Protein 3SHP (pdb70)

Foldseek 3Di:
DPDWFDDPWKIKDFDPVLCVVQVVWDDPDDDPFAFDDDPDDDPCLQPDPVPKDKTKIFIATPVPRDRLWIKIWIGGNAEIHIEITHPPDPQSLQSLLVVLLRVLVVDVPVDRHQKYKYKDWPPSVSNVVSCVVSVWAFDDWAQPADDVPGGTMITMTMDGHPVD/DPDWFDDPWKIKDFDDVLVVVCVVLPVDPAFQADDDCPPAPPQSPFKGKIFIATPVPRDRAKMWMWGDDPQEIEIEIDRPVDDPVLVSLLVVVLRVLVCCVVPHHHQKYKYKDWPPSVSNVVSCVVSVWDWDDKAQRTGDVPGGTMITMIMDGD

B-factor: mean 38.27, std 14.9, range [13.59, 106.37]

Secondary structure (DSSP, 8-state):
----EE-SSEEEE--HHHHHHGGGT---S--S-SSS------GGGG--GGG-EEEEEEEEETTT--EEEEEEEEE-SSEEEEEE--TT-S-HHHHHHHHHHHHHHHHHHHS--SEEEEEEETT-HHHHHHHHHTT-EEEE----EEETTEEE-EEEEEEE-TT-/---EEE-SSEEEE--HHHHHHHTTTTSSS--S----------TTSSEEEEEEEETTT--EEEEEEEEE-SSEEEEEE--TT-TTHHHHHHHHHHHHHHHHHHS---SEEEEEEETT-HHHHHHHHHTT-EEEE----EE-SSSEE-EEEEEEE-

Nearest PDB structures (foldseek):
  3shp-assembly1_A  TM=1.006E+00  e=5.080E-33  Sphaerobacter thermophilus DSM 20745
  3shp-assembly1_B  TM=8.585E-01  e=9.089E-25  Sphaerobacter thermophilus DSM 20745
  2zw7-assembly1_B  TM=6.261E-01  e=5.594E-06  Streptomyces verticillus
  3r96-assembly1_A  TM=6.666E-01  e=3.165E-05  Escherichia coli
  2i79-assembly3_D  TM=5.882E-01  e=4.387E-04  Streptococcus pneumoniae TIGR4

Solvent-accessible surface area: 17711 Å² total

Radius of gyration: 22.2 Å; Cα contacts (8 Å, |Δi|>4): 623; chains: 2; bounding box: 43×66×38 Å

InterPro domains:
  IPR016181 Acyl-CoA N-acyltransferase [SSF55729] (3-162)

Organism: Sphaerobacter thermophilus (strain ATCC 49802 / DSM 20745 / KCCM 41009 / NCIMB 13125 / S 6022) (NCBI:txid479434)

CATH classification: 3.40.630.30

Structure (mmCIF, N/CA/C/O backbone):
data_3SHP
#
_entry.id   3SHP
#
_cell.length_a   89.196
_cell.length_b   89.196
_cell.length_c   115.726
_cell.angle_alpha   90.000
_cell.angle_beta   90.000
_cell.angle_gamma   90.000
#
_symmetry.space_group_name_H-M   'P 42 21 2'
#
loop_
_entity.id
_entity.type
_entity.pdbx_description
1 polymer 'Putative acetyltransferase Sthe_0691'
2 non-polymer 'S,R MESO-TARTARIC ACID'
3 water water
#
loop_
_atom_site.group_PDB
_atom_site.id
_atom_site.type_symbol
_atom_site.label_atom_id
_atom_site.label_alt_id
_atom_site.label_comp_id
_atom_site.label_asym_id
_atom_site.label_entity_id
_atom_site.label_seq_id
_atom_site.pdbx_PDB_ins_code
_atom_site.Cartn_x
_atom_site.Cartn_y
_atom_site.Cartn_z
_atom_site.occupancy
_atom_site.B_iso_or_equiv
_atom_site.auth_seq_id
_atom_site.auth_comp_id
_atom_site.auth_asym_id
_atom_site.auth_atom_id
_atom_site.pdbx_PDB_model_num
ATOM 9 N N . GLN A 1 5 ? 20.063 35.672 28.604 1.00 60.38 2 GLN A N 1
ATOM 10 C CA . GLN A 1 5 ? 20.831 35.848 29.845 1.00 59.26 2 GLN A CA 1
ATOM 11 C C . GLN A 1 5 ? 20.708 34.673 30.845 1.00 57.04 2 GLN A C 1
ATOM 12 O O . GLN A 1 5 ? 21.556 34.518 31.726 1.00 57.06 2 GLN A O 1
ATOM 18 N N . ALA A 1 6 ? 19.661 33.851 30.713 1.00 54.00 3 ALA A N 1
ATOM 19 C CA . ALA A 1 6 ? 19.451 32.727 31.646 1.00 50.64 3 ALA A CA 1
ATOM 20 C C . ALA A 1 6 ? 20.113 31.414 31.191 1.00 47.44 3 ALA A C 1
ATOM 21 O O . ALA A 1 6 ? 20.182 30.462 31.962 1.00 47.39 3 ALA A O 1
ATOM 23 N N . VAL A 1 7 ? 20.617 31.382 29.961 1.00 43.15 4 VAL A N 1
ATOM 24 C CA . VAL A 1 7 ? 21.165 30.167 29.391 1.00 39.42 4 VAL A CA 1
ATOM 25 C C . VAL A 1 7 ? 22.361 29.659 30.203 1.00 37.37 4 VAL A C 1
ATOM 26 O O . VAL A 1 7 ? 23.315 30.394 30.445 1.00 36.47 4 VAL A O 1
ATOM 30 N N . TYR A 1 8 ? 22.280 28.408 30.641 1.00 35.05 5 TYR A N 1
ATOM 31 C CA . TYR A 1 8 ? 23.403 27.747 31.294 1.00 33.56 5 TYR A CA 1
ATOM 32 C C . TYR A 1 8 ? 23.361 26.268 30.931 1.00 31.67 5 TYR A C 1
ATOM 33 O O . TYR A 1 8 ? 22.520 25.523 31.438 1.00 31.14 5 TYR A O 1
ATOM 42 N N . LEU A 1 9 ? 24.270 25.862 30.053 1.00 29.21 6 LEU A N 1
ATOM 43 C CA . LEU A 1 9 ? 24.255 24.545 29.458 1.00 27.89 6 LEU A CA 1
ATOM 44 C C . LEU A 1 9 ? 25.637 23.996 29.712 1.00 28.73 6 LEU A C 1
ATOM 45 O O . LEU A 1 9 ? 26.623 24.444 29.096 1.00 28.60 6 LEU A O 1
ATOM 50 N N . THR A 1 10 ? 25.730 23.036 30.623 1.00 28.72 7 TH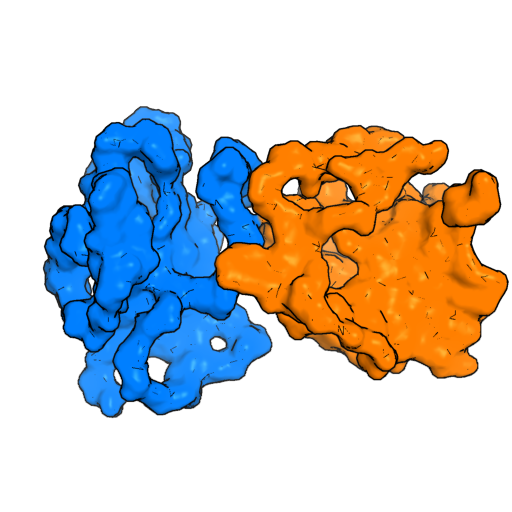R A N 1
ATOM 51 C CA . THR A 1 10 ? 27.049 22.543 30.999 1.00 29.74 7 THR A CA 1
ATOM 52 C C . THR A 1 10 ? 27.217 21.051 30.772 1.00 29.44 7 THR A C 1
ATOM 53 O O . THR A 1 10 ? 26.281 20.266 30.960 1.00 29.58 7 THR A O 1
ATOM 57 N N . GLY A 1 11 ? 28.414 20.685 30.330 1.00 29.39 8 GLY A N 1
ATOM 58 C CA . GLY A 1 11 ? 28.784 19.283 30.194 1.00 29.36 8 GLY A CA 1
ATOM 59 C C . GLY A 1 11 ? 29.982 19.018 31.075 1.00 29.47 8 GLY A C 1
ATOM 60 O O . GLY A 1 11 ? 30.329 19.859 31.898 1.00 28.16 8 GLY A O 1
ATOM 61 N N . PRO A 1 12 ? 30.650 17.866 30.874 1.00 30.28 9 PRO A N 1
ATOM 62 C CA . PRO A 1 12 ? 31.825 17.456 31.673 1.00 31.55 9 PRO A CA 1
ATOM 63 C C . PRO A 1 12 ? 33.041 18.385 31.512 1.00 31.97 9 PRO A C 1
ATOM 64 O O . PRO A 1 12 ? 33.854 18.505 32.442 1.00 32.95 9 PRO A O 1
ATOM 68 N N . THR A 1 13 ? 33.143 19.062 30.368 1.00 31.37 10 THR A N 1
ATOM 69 C CA . THR A 1 13 ? 34.341 19.832 30.044 1.00 31.85 10 THR A CA 1
ATOM 70 C C . THR A 1 13 ? 34.077 21.309 29.831 1.00 30.57 10 THR A C 1
ATOM 71 O O . THR A 1 13 ? 34.875 22.142 30.271 1.00 31.52 10 THR A O 1
ATOM 75 N N . VAL A 1 14 ? 32.994 21.631 29.120 1.00 28.57 11 VAL A N 1
ATOM 76 C CA . VAL A 1 14 ? 32.672 23.011 28.806 1.00 27.49 11 VAL A CA 1
ATOM 77 C C . VAL A 1 14 ? 31.256 23.402 29.233 1.00 26.98 11 VAL A C 1
ATOM 78 O O . VAL A 1 14 ? 30.404 22.547 29.436 1.00 26.62 11 VAL A O 1
ATOM 82 N N . TYR A 1 15 ? 31.017 24.701 29.341 1.00 26.67 12 TYR A N 1
ATOM 83 C CA . TYR A 1 15 ? 29.662 25.177 29.457 1.00 27.07 12 TYR A CA 1
ATOM 84 C C . TYR A 1 15 ? 29.439 26.330 28.526 1.00 26.85 12 TYR A C 1
ATOM 85 O O . TYR A 1 15 ? 30.397 26.969 28.088 1.00 27.12 12 TYR A O 1
ATOM 94 N N . LEU A 1 16 ? 28.169 26.542 28.197 1.00 26.24 13 LEU A N 1
ATOM 95 C CA . LEU A 1 16 ? 27.736 27.591 27.305 1.00 25.88 13 LEU A CA 1
ATOM 96 C C . LEU A 1 16 ? 26.943 28.597 28.098 1.00 25.69 13 LEU A C 1
ATOM 97 O O . LEU A 1 16 ? 26.117 28.237 28.952 1.00 25.40 13 LEU A O 1
ATOM 102 N N . ARG A 1 17 ? 27.202 29.865 27.806 1.00 25.45 14 ARG A N 1
ATOM 103 C CA . ARG A 1 17 ? 26.486 30.969 28.426 1.00 25.40 14 ARG A CA 1
ATOM 104 C C . ARG A 1 17 ? 26.529 32.106 27.408 1.00 24.68 14 ARG A C 1
ATOM 105 O O . ARG A 1 17 ? 27.307 32.061 26.487 1.00 24.14 14 ARG A O 1
ATOM 113 N N . ALA A 1 18 ? 25.696 33.117 27.593 1.00 24.76 15 ALA A N 1
ATOM 114 C CA . ALA A 1 18 ? 25.685 34.280 26.715 1.00 25.04 15 ALA A CA 1
ATOM 115 C C . ALA A 1 18 ? 27.084 34.880 26.622 1.00 25.34 15 ALA A C 1
ATOM 116 O O . ALA A 1 18 ? 27.746 35.097 27.639 1.00 25.65 15 ALA A O 1
ATOM 126 N N . VAL A 1 20 ? 29.546 37.830 26.264 1.00 28.10 17 VAL A N 1
ATOM 127 C CA . VAL A 1 20 ? 29.480 39.222 26.680 1.00 28.41 17 VAL A CA 1
ATOM 128 C C . VAL A 1 20 ? 30.648 40.005 26.063 1.00 28.26 17 VAL A C 1
ATOM 129 O O . VAL A 1 20 ? 31.589 39.412 25.541 1.00 27.51 17 VAL A O 1
ATOM 133 N N . GLU A 1 21 ? 30.554 41.331 26.090 1.00 28.76 18 GLU A N 1
ATOM 134 C CA . GLU A 1 21 ? 31.538 42.237 25.455 1.00 29.47 18 GLU A CA 1
ATOM 135 C C . GLU A 1 21 ? 33.003 41.935 25.837 1.00 30.47 18 GLU A C 1
ATOM 136 O O . GLU A 1 21 ? 33.905 42.004 24.991 1.00 30.11 18 GLU A O 1
ATOM 142 N N . ASP A 1 22 ? 33.202 41.608 27.107 1.00 31.38 19 ASP A N 1
ATOM 143 C CA . ASP A 1 22 ? 34.469 41.155 27.653 1.00 33.86 19 ASP A CA 1
ATOM 144 C C . ASP A 1 22 ? 35.062 39.963 26.866 1.00 33.19 19 ASP A C 1
ATOM 145 O O . ASP A 1 22 ? 36.234 39.984 26.472 1.00 33.48 19 ASP A O 1
ATOM 150 N N . ASP A 1 23 ? 34.250 38.939 26.628 1.00 31.63 20 ASP A N 1
ATOM 151 C CA . ASP A 1 23 ? 34.682 37.823 25.789 1.00 31.11 20 ASP A CA 1
ATOM 152 C C . ASP A 1 23 ? 35.176 38.262 24.405 1.00 31.41 20 ASP A C 1
ATOM 153 O O . ASP A 1 23 ? 36.255 37.848 23.952 1.00 30.55 20 ASP A O 1
ATOM 158 N N . LYS A 1 24 ? 34.358 39.083 23.740 1.00 32.10 21 LYS A N 1
ATOM 159 C CA . LYS A 1 24 ? 34.626 39.524 22.384 1.00 33.29 21 LYS A CA 1
ATOM 160 C C . LYS A 1 24 ? 35.935 40.285 22.316 1.00 34.98 21 LYS A C 1
ATOM 161 O O . LYS A 1 24 ? 36.736 40.079 21.393 1.00 34.67 21 LYS A O 1
ATOM 167 N N . HIS A 1 25 ? 36.162 41.132 23.316 1.00 37.07 22 HIS A N 1
ATOM 168 C CA . HIS A 1 25 ? 37.361 41.928 23.356 1.00 40.03 22 HIS A CA 1
ATOM 169 C C . HIS A 1 25 ? 38.597 41.022 23.500 1.00 40.58 22 HIS A C 1
ATOM 170 O O . HIS A 1 25 ? 39.521 41.095 22.673 1.00 40.02 22 HIS A O 1
ATOM 177 N N A HIS A 1 26 ? 38.617 40.177 24.537 0.50 40.57 23 HIS A N 1
ATOM 178 N N B HIS A 1 26 ? 38.582 40.153 24.507 0.50 40.93 23 HIS A N 1
ATOM 179 C CA A HIS A 1 26 ? 39.756 39.262 24.750 0.50 40.71 23 HIS A CA 1
ATOM 180 C CA B HIS A 1 26 ? 39.728 39.281 24.776 0.50 41.38 23 HIS A CA 1
ATOM 181 C C A HIS A 1 26 ? 40.060 38.403 23.521 0.50 40.54 23 HIS A C 1
ATOM 182 C C B HIS A 1 26 ? 40.003 38.202 23.709 0.50 40.90 23 HIS A C 1
ATOM 183 O O A HIS A 1 26 ? 41.233 38.210 23.160 0.50 40.39 23 HIS A O 1
ATOM 184 O O B HIS A 1 26 ? 41.127 37.697 23.611 0.50 40.93 23 HIS A O 1
ATOM 197 N N . ALA A 1 27 ? 39.001 37.913 22.876 1.00 40.07 24 ALA A N 1
ATOM 198 C CA . ALA A 1 27 ? 39.152 36.991 21.753 1.00 39.71 24 ALA A CA 1
ATOM 199 C C . ALA A 1 27 ? 39.339 37.699 20.397 1.00 39.95 24 ALA A C 1
ATOM 200 O O . ALA A 1 27 ? 39.346 37.040 19.332 1.00 39.67 24 ALA A O 1
ATOM 202 N N . ALA A 1 28 ? 39.516 39.027 20.431 1.00 40.26 25 ALA A N 1
ATOM 203 C CA . ALA A 1 28 ? 39.533 39.845 19.201 1.00 40.69 25 ALA A CA 1
ATOM 204 C C . ALA A 1 28 ? 40.529 39.389 18.135 1.00 41.38 25 ALA A C 1
ATOM 205 O O . ALA A 1 28 ? 40.293 39.582 16.927 1.00 41.04 25 ALA A O 1
ATOM 207 N N . ALA A 1 29 ? 41.647 38.806 18.576 1.00 42.14 26 ALA A N 1
ATOM 208 C CA . ALA A 1 29 ? 42.669 38.302 17.644 1.00 42.20 26 ALA A CA 1
ATOM 209 C C . ALA A 1 29 ? 42.077 37.235 16.714 1.00 41.79 26 ALA A C 1
ATOM 210 O O . ALA A 1 29 ? 42.377 37.208 15.522 1.00 42.77 26 ALA A O 1
ATOM 212 N N . TRP A 1 30 ? 41.196 36.386 17.239 1.00 40.37 27 TRP A N 1
ATOM 213 C CA . TRP A 1 30 ? 40.624 35.342 16.396 1.00 38.78 27 TRP A CA 1
ATOM 214 C C . TRP A 1 30 ? 39.115 35.427 16.199 1.00 37.26 27 TRP A C 1
ATOM 215 O O . TRP A 1 30 ? 38.578 34.803 15.283 1.00 37.03 27 TRP A O 1
ATOM 226 N N . PHE A 1 31 ? 38.420 36.150 17.062 1.00 35.40 28 PHE A N 1
ATOM 227 C CA . PHE A 1 31 ? 36.975 36.167 16.929 1.00 33.27 28 PHE A CA 1
ATOM 228 C C . PHE A 1 31 ? 36.514 37.418 16.217 1.00 32.09 28 PHE A C 1
ATOM 229 O O . PHE A 1 31 ? 36.767 38.519 16.679 1.00 31.77 28 PHE A O 1
ATOM 237 N N . ASP A 1 32 ? 35.827 37.237 15.096 1.00 31.14 29 ASP A N 1
ATOM 238 C CA . ASP A 1 32 ? 35.385 38.361 14.298 1.00 31.11 29 ASP A CA 1
ATOM 239 C C . ASP A 1 32 ? 33.996 38.702 14.799 1.00 30.88 29 ASP A C 1
ATOM 240 O O . ASP A 1 32 ? 33.086 37.909 14.680 1.00 30.90 29 ASP A O 1
ATOM 245 N N . SER A 1 33 ? 33.862 39.879 15.387 1.00 30.97 30 SER A N 1
ATOM 246 C CA . SER A 1 33 ? 32.591 40.360 15.886 1.00 31.21 30 SER A CA 1
ATOM 247 C C . SER A 1 33 ? 31.642 40.827 14.799 1.00 30.46 30 SER A C 1
ATOM 248 O O . SER A 1 33 ? 30.446 40.999 15.067 1.00 30.66 30 SER A O 1
ATOM 251 N N . ARG A 1 34 ? 32.157 41.053 13.594 1.00 28.49 31 ARG A N 1
ATOM 252 C CA . ARG A 1 34 ? 31.313 41.589 12.545 1.00 27.71 31 ARG A CA 1
ATOM 253 C C . ARG A 1 34 ? 30.327 40.517 12.099 1.00 27.56 31 ARG A C 1
ATOM 254 O O . ARG A 1 34 ? 30.594 39.315 12.234 1.00 25.73 31 ARG A O 1
ATOM 262 N N . PHE A 1 35 ? 29.161 40.959 11.636 1.00 27.62 32 PHE A N 1
ATOM 263 C CA . PHE A 1 35 ? 28.121 40.010 11.268 1.00 27.78 32 PHE A CA 1
ATOM 264 C C . PHE A 1 35 ? 28.381 39.370 9.921 1.00 27.27 32 PHE A C 1
ATOM 265 O O . PHE A 1 35 ? 28.764 40.050 8.970 1.00 26.88 32 PHE A O 1
ATOM 273 N N . PRO A 1 36 ? 28.190 38.049 9.847 1.00 26.62 33 PRO A N 1
ATOM 274 C CA . PRO A 1 36 ? 28.170 37.381 8.543 1.00 26.50 33 PRO A CA 1
ATOM 275 C C . PRO A 1 36 ? 26.759 37.526 7.949 1.00 26.86 33 PRO A C 1
ATOM 276 O O . PRO A 1 36 ? 25.869 38.088 8.617 1.00 26.52 33 PRO A O 1
ATOM 280 N N . VAL A 1 37 ? 26.534 37.038 6.728 1.00 27.22 34 VAL A N 1
ATOM 281 C CA . VAL A 1 37 ? 25.167 37.140 6.156 1.00 28.29 34 VAL A CA 1
ATOM 282 C C . VAL A 1 37 ? 24.157 36.241 6.873 1.00 27.51 34 VAL A C 1
ATOM 283 O O . VAL A 1 37 ? 22.986 36.594 6.995 1.00 27.81 34 VAL A O 1
ATOM 287 N N . ASN A 1 38 ? 24.622 35.100 7.367 1.00 25.90 35 ASN A N 1
ATOM 288 C CA . ASN A 1 38 ? 23.760 34.190 8.109 1.00 25.02 35 ASN A CA 1
ATOM 289 C C . ASN A 1 38 ? 24.661 33.336 8.997 1.00 23.73 35 ASN A C 1
ATOM 290 O O . ASN A 1 38 ? 25.893 33.484 8.938 1.00 23.43 35 ASN A O 1
ATOM 295 N N . ALA A 1 39 ? 24.069 32.478 9.827 1.00 22.22 36 ALA A N 1
ATOM 296 C CA . ALA A 1 39 ? 24.841 31.562 10.675 1.00 21.73 36 ALA A CA 1
ATOM 297 C C . ALA A 1 39 ? 24.961 30.158 10.075 1.00 21.92 36 ALA A C 1
ATOM 298 O O . ALA A 1 39 ? 25.670 29.319 10.604 1.00 22.71 36 ALA A O 1
ATOM 300 N N . ALA A 1 40 ? 24.248 29.879 8.993 1.00 22.13 37 ALA A N 1
ATOM 301 C CA . ALA A 1 40 ? 24.504 28.662 8.207 1.00 22.38 37 ALA A CA 1
ATOM 302 C C . ALA A 1 40 ? 24.290 28.968 6.732 1.00 22.98 37 ALA A C 1
ATOM 303 O O . ALA A 1 40 ? 23.155 29.219 6.290 1.00 23.57 37 ALA A O 1
ATOM 305 N N . ARG A 1 41 ? 25.417 28.941 6.015 1.00 22.54 38 ARG A N 1
ATOM 306 C CA . ARG A 1 41 ? 25.610 29.235 4.604 1.00 22.97 38 ARG A CA 1
ATOM 307 C C . ARG A 1 41 ? 24.680 28.626 3.540 1.00 22.34 38 ARG A C 1
ATOM 308 O O . ARG A 1 41 ? 24.449 29.234 2.489 1.00 21.17 38 ARG A O 1
ATOM 316 N N . ALA A 1 42 ? 24.289 27.373 3.762 1.00 21.98 39 ALA A N 1
ATOM 317 C CA . ALA A 1 42 ? 23.436 26.650 2.839 1.00 21.87 39 ALA A CA 1
ATOM 318 C C . ALA A 1 42 ? 22.473 25.827 3.650 1.00 22.45 39 ALA A C 1
ATOM 319 O O . ALA A 1 42 ? 22.709 25.577 4.835 1.00 22.01 39 ALA A O 1
ATOM 321 N N . GLU A 1 43 ? 21.400 25.370 3.005 1.00 22.81 40 GLU A N 1
ATOM 322 C CA . GLU A 1 43 ? 20.362 24.615 3.696 1.00 22.73 40 GLU A CA 1
ATOM 323 C C . GLU A 1 43 ? 19.516 23.944 2.614 1.00 22.90 40 GLU A C 1
ATOM 324 O O . GLU A 1 43 ? 19.469 24.432 1.481 1.00 22.27 40 GLU A O 1
ATOM 330 N N . ALA A 1 44 ? 18.863 22.834 2.937 1.00 23.84 41 ALA A N 1
ATOM 331 C CA . ALA A 1 44 ? 17.886 22.269 1.994 1.00 25.73 41 ALA A CA 1
ATOM 332 C C . ALA A 1 44 ? 16.905 23.355 1.571 1.00 26.45 41 ALA A C 1
ATOM 333 O O . ALA A 1 44 ? 16.523 24.203 2.388 1.00 26.68 41 ALA A O 1
ATOM 335 N N . PHE A 1 45 ? 16.516 23.346 0.307 1.00 27.62 42 PHE A N 1
ATOM 336 C CA . PHE A 1 45 ? 15.548 24.308 -0.177 1.00 30.15 42 PHE A CA 1
ATOM 337 C C . PHE A 1 45 ? 14.178 23.988 0.401 1.00 31.57 42 PHE A C 1
ATOM 338 O O . PHE A 1 45 ? 13.605 22.951 0.093 1.00 31.16 42 PHE A O 1
ATOM 346 N N . LEU A 1 46 ? 13.669 24.883 1.241 1.00 33.79 43 LEU A N 1
ATOM 347 C CA . LEU A 1 46 ? 12.332 24.724 1.825 1.00 36.50 43 LEU A CA 1
ATOM 348 C C . LEU A 1 46 ? 11.607 26.073 1.730 1.00 38.56 43 LEU A C 1
ATOM 349 O O . LEU A 1 46 ? 12.188 27.068 1.257 1.00 38.18 43 LEU A O 1
ATOM 354 N N . LYS A 1 47 ? 10.351 26.120 2.179 1.00 41.41 44 LYS A N 1
ATOM 355 C CA . LYS A 1 47 ? 9.491 27.320 1.980 1.00 44.19 44 LYS A CA 1
ATOM 356 C C . LYS A 1 47 ? 10.121 28.532 2.641 1.00 44.72 44 LYS A C 1
ATOM 357 O O . LYS A 1 47 ? 10.540 28.459 3.802 1.00 43.95 44 LYS A O 1
ATOM 363 N N . GLU A 1 48 ? 10.188 29.638 1.903 1.00 46.18 45 GLU A N 1
ATOM 364 C CA . GLU A 1 48 ? 10.771 30.885 2.420 1.00 47.62 45 GLU A CA 1
ATOM 365 C C . GLU A 1 48 ? 10.169 31.344 3.739 1.00 47.69 45 GLU A C 1
ATOM 366 O O . GLU A 1 48 ? 10.885 31.824 4.621 1.00 47.35 45 GLU A O 1
ATOM 372 N N . LYS A 1 49 ? 8.851 31.184 3.863 1.00 48.34 46 LYS A N 1
ATOM 373 C CA . LYS A 1 49 ? 8.101 31.664 5.029 1.00 48.58 46 LYS A CA 1
ATOM 374 C C . LYS A 1 49 ? 8.695 31.178 6.367 1.00 47.48 46 LYS A C 1
ATOM 375 O O . LYS A 1 49 ? 8.627 31.889 7.374 1.00 47.44 46 LYS A O 1
ATOM 381 N N . LEU A 1 50 ? 9.304 29.989 6.363 1.00 45.70 47 LEU A N 1
ATOM 382 C CA . LEU A 1 50 ? 9.934 29.448 7.566 1.00 44.04 47 LEU A CA 1
ATOM 383 C C . LEU A 1 50 ? 10.971 30.384 8.190 1.00 42.81 47 LEU A C 1
ATOM 384 O O . LEU A 1 50 ? 11.156 30.372 9.400 1.00 42.25 47 LEU A O 1
ATOM 389 N N . GLN A 1 51 ? 11.626 31.196 7.361 1.00 41.66 48 GLN A N 1
ATOM 390 C CA . GLN A 1 51 ? 12.643 32.129 7.836 1.00 40.81 48 GLN A CA 1
ATOM 391 C C . GLN A 1 51 ? 12.018 33.414 8.405 1.00 41.70 48 GLN A C 1
ATOM 392 O O . GLN A 1 51 ? 12.603 34.059 9.280 1.00 41.28 48 GLN A O 1
ATOM 398 N N . GLY A 1 52 ? 10.836 33.776 7.906 1.00 42.54 49 GLY A N 1
ATOM 399 C CA . GLY A 1 52 ? 10.178 35.017 8.294 1.00 44.60 49 GLY A CA 1
ATOM 400 C C . GLY A 1 52 ? 10.867 36.270 7.771 1.00 46.01 49 GLY A C 1
ATOM 401 O O . GLY A 1 52 ? 11.765 36.193 6.929 1.00 46.59 49 GLY A O 1
ATOM 402 N N . ASP A 1 53 ? 10.458 37.424 8.297 1.00 47.50 50 ASP A N 1
ATOM 403 C CA . ASP A 1 53 ? 11.007 38.733 7.906 1.00 48.96 50 ASP A CA 1
ATOM 404 C C . ASP A 1 53 ? 12.373 39.054 8.558 1.00 48.74 50 ASP A C 1
ATOM 405 O O . ASP A 1 53 ? 12.620 38.683 9.714 1.00 48.57 50 ASP A O 1
ATOM 410 N N . PRO A 1 54 ? 13.270 39.726 7.807 1.00 48.87 51 PRO A N 1
ATOM 411 C CA . PRO A 1 54 ? 14.590 40.112 8.344 1.00 48.77 51 PRO A CA 1
ATOM 412 C C . PRO A 1 54 ? 14.541 41.038 9.582 1.00 49.01 51 PRO A C 1
ATOM 413 O O . PRO A 1 54 ? 15.390 40.928 10.464 1.00 48.43 51 PRO A O 1
ATOM 417 N N . TRP A 1 55 ? 13.551 41.927 9.646 1.00 49.74 52 TRP A N 1
ATOM 418 C CA . TRP A 1 55 ? 13.338 42.761 10.831 1.00 50.62 52 TRP A CA 1
ATOM 419 C C . TRP A 1 55 ? 13.131 41.899 12.071 1.00 49.30 52 TRP A C 1
ATOM 420 O O . TRP A 1 55 ? 13.522 42.296 13.174 1.00 49.44 52 TRP A O 1
ATOM 431 N N . ASP A 1 56 ? 12.546 40.713 11.884 1.00 47.60 53 ASP A N 1
ATOM 432 C CA . ASP A 1 56 ? 12.224 39.812 12.999 1.00 46.00 53 ASP A CA 1
ATOM 433 C C . ASP A 1 56 ? 13.296 38.766 13.326 1.00 43.99 53 ASP A C 1
ATOM 434 O O . ASP A 1 56 ? 13.151 38.000 14.285 1.00 43.64 53 ASP A O 1
ATOM 439 N N . ALA A 1 57 ? 14.358 38.725 12.532 1.00 41.64 54 ALA A N 1
ATOM 440 C CA . ALA A 1 57 ? 15.463 37.811 12.786 1.00 39.61 54 ALA A CA 1
ATOM 441 C C . ALA A 1 57 ? 16.137 38.149 14.128 1.00 38.83 54 ALA A C 1
ATOM 442 O O . ALA A 1 57 ? 16.231 39.329 14.514 1.00 39.05 54 ALA A O 1
ATOM 444 N N . ARG A 1 58 ? 16.576 37.121 14.850 1.00 37.34 55 ARG A N 1
ATOM 445 C CA . ARG A 1 58 ? 17.243 37.333 16.132 1.00 36.86 55 ARG A CA 1
ATOM 446 C C . ARG A 1 58 ? 18.568 36.567 16.150 1.00 35.49 55 ARG A C 1
ATOM 447 O O . ARG A 1 58 ? 18.586 35.360 15.954 1.00 35.32 55 ARG A O 1
ATOM 455 N N . TRP A 1 59 ? 19.661 37.291 16.366 1.00 33.95 56 TRP A N 1
ATOM 456 C CA . TRP A 1 59 ? 20.989 36.705 16.419 1.00 33.10 56 TRP A CA 1
ATOM 457 C C . TRP A 1 59 ? 21.475 36.622 17.847 1.00 32.99 56 TRP A C 1
ATOM 458 O O . TRP A 1 59 ? 21.232 37.522 18.670 1.00 33.34 56 TRP A O 1
ATOM 469 N N . HIS A 1 60 ? 22.180 35.545 18.144 1.00 32.11 57 HIS A N 1
ATOM 470 C CA . HIS A 1 60 ? 22.706 35.356 19.486 1.00 31.48 57 HIS A CA 1
ATOM 471 C C . HIS A 1 60 ? 24.092 34.789 19.430 1.00 29.73 57 HIS A C 1
ATOM 472 O O . HIS A 1 60 ? 24.492 34.172 18.427 1.00 29.20 57 HIS A O 1
ATOM 479 N N . LEU A 1 61 ? 24.825 35.025 20.503 1.00 28.31 58 LEU A N 1
ATOM 480 C CA . LEU A 1 61 ? 26.154 34.485 20.650 1.00 27.07 58 LEU A CA 1
ATOM 481 C C . LEU A 1 61 ? 26.303 33.810 21.997 1.00 25.99 58 LEU A C 1
ATOM 482 O O . LEU A 1 61 ? 26.044 34.437 23.023 1.00 26.16 58 LEU A O 1
ATOM 487 N N . LEU A 1 62 ? 26.732 32.549 21.982 1.00 24.20 59 LEU A N 1
ATOM 488 C CA . LEU A 1 62 ? 27.038 31.827 23.184 1.00 23.45 59 LEU A CA 1
ATOM 489 C C . LEU A 1 62 ? 28.549 31.632 23.259 1.00 23.64 59 LEU A C 1
ATOM 490 O O . LEU A 1 62 ? 29.176 31.243 22.263 1.00 24.56 59 LEU A O 1
ATOM 495 N N . ALA A 1 63 ? 29.135 31.922 24.415 1.00 22.36 60 ALA A N 1
ATOM 496 C CA . ALA A 1 63 ? 30.521 31.586 24.658 1.00 22.19 60 ALA A CA 1
ATOM 497 C C . ALA A 1 63 ? 30.629 30.126 25.024 1.00 22.12 60 ALA A C 1
ATOM 498 O O . ALA A 1 63 ? 29.780 29.589 25.759 1.00 21.56 60 ALA A O 1
ATOM 500 N N . ILE A 1 64 ? 31.674 29.472 24.543 1.00 22.24 61 ILE A N 1
ATOM 501 C CA . ILE A 1 64 ? 31.948 28.115 25.003 1.00 22.56 61 ILE A CA 1
ATOM 502 C C . ILE A 1 64 ? 33.096 28.251 26.004 1.00 23.40 61 ILE A C 1
ATOM 503 O O . ILE A 1 64 ? 34.167 28.778 25.665 1.00 23.22 61 ILE A O 1
ATOM 508 N N . VAL A 1 65 ? 32.868 27.815 27.239 1.00 23.34 62 VAL A N 1
ATOM 509 C CA . VAL A 1 65 ? 33.795 28.120 28.325 1.00 24.39 62 VAL A CA 1
ATOM 510 C C . VAL A 1 65 ? 34.337 26.827 28.900 1.00 25.84 62 VAL A C 1
ATOM 511 O O . VAL A 1 65 ? 33.575 25.949 29.291 1.00 25.79 62 VAL A O 1
ATOM 515 N N . ARG A 1 66 ? 35.664 26.701 28.940 1.00 27.54 63 ARG A N 1
ATOM 516 C CA . ARG A 1 66 ? 36.268 25.522 29.533 1.00 28.93 63 ARG A CA 1
ATOM 517 C C . ARG A 1 66 ? 36.174 25.616 31.034 1.00 30.23 63 ARG A C 1
ATOM 518 O O . ARG A 1 66 ? 36.660 26.569 31.635 1.00 30.02 63 ARG A O 1
ATOM 526 N N . ARG A 1 67 ? 35.532 24.609 31.624 1.00 32.03 64 ARG A N 1
ATOM 527 C CA . ARG A 1 67 ? 35.314 24.521 33.058 1.00 34.00 64 ARG A CA 1
ATOM 528 C C . ARG A 1 67 ? 36.610 24.540 33.903 1.00 34.67 64 ARG A C 1
ATOM 529 O O . ARG A 1 67 ? 36.699 25.304 34.866 1.00 33.97 64 ARG A O 1
ATOM 537 N N . SER A 1 68 ? 37.609 23.733 33.542 1.00 35.56 65 SER A N 1
ATOM 538 C CA . SER A 1 68 ? 38.840 23.647 34.373 1.00 36.88 65 SER A CA 1
ATOM 539 C C . SER A 1 68 ? 39.486 25.009 34.631 1.00 37.24 65 SER A C 1
ATOM 540 O O . SER A 1 68 ? 39.900 25.283 35.748 1.00 38.11 65 SER A O 1
ATOM 543 N N . ASP A 1 69 ? 39.527 25.888 33.633 1.00 36.89 66 ASP A N 1
ATOM 544 C CA . ASP A 1 69 ? 40.213 27.188 33.817 1.00 37.02 66 ASP A CA 1
ATOM 545 C C . ASP A 1 69 ? 39.383 28.427 33.494 1.00 36.87 66 ASP A C 1
ATOM 546 O O . ASP A 1 69 ? 39.898 29.544 33.569 1.00 36.83 66 ASP A O 1
ATOM 551 N N . GLU A 1 70 ? 38.117 28.232 33.118 1.00 36.35 67 GLU A N 1
ATOM 552 C CA . GLU A 1 70 ? 37.214 29.343 32.784 1.00 35.92 67 GLU A CA 1
ATOM 553 C C . GLU A 1 70 ? 37.592 30.093 31.516 1.00 34.58 67 GLU A C 1
ATOM 554 O O . GLU A 1 70 ? 37.117 31.212 31.289 1.00 35.04 67 GLU A O 1
ATOM 560 N N . ALA A 1 71 ? 38.430 29.482 30.683 1.00 32.28 68 ALA A N 1
ATOM 561 C CA . ALA A 1 71 ? 38.851 30.104 29.439 1.00 30.19 68 ALA A CA 1
ATOM 562 C C . ALA A 1 71 ? 37.734 30.021 28.410 1.00 28.76 68 ALA A C 1
ATOM 563 O O . ALA A 1 71 ? 37.072 28.984 28.265 1.00 27.97 68 ALA A O 1
ATOM 565 N N . VAL A 1 72 ? 37.525 31.117 27.690 1.00 27.45 69 VAL A N 1
ATOM 566 C CA . VAL A 1 72 ? 36.591 31.099 26.569 1.00 25.80 69 VAL A CA 1
ATOM 567 C C . VAL A 1 72 ? 37.350 30.425 25.426 1.00 25.56 69 VAL A C 1
ATOM 568 O O . VAL A 1 72 ? 38.350 30.979 24.944 1.00 26.35 69 VAL A O 1
ATOM 572 N N . VAL A 1 73 ? 36.904 29.229 25.029 1.00 23.78 70 VAL A N 1
ATOM 573 C CA . VAL A 1 73 ? 37.594 28.435 24.029 1.00 23.36 70 VAL A CA 1
ATOM 574 C C . VAL A 1 73 ? 36.895 28.465 22.659 1.00 23.75 70 VAL A C 1
ATOM 575 O O . VAL A 1 73 ? 37.425 27.953 21.651 1.00 23.70 70 VAL A O 1
ATOM 579 N N . GLY A 1 74 ? 35.714 29.074 22.605 1.00 23.06 71 GLY A N 1
ATOM 580 C CA . GLY A 1 74 ? 35.056 29.240 21.343 1.00 22.88 71 GLY A CA 1
ATOM 581 C C . GLY A 1 74 ? 33.747 29.951 21.504 1.00 23.66 71 GLY A C 1
ATOM 582 O O . GLY A 1 74 ? 33.423 30.434 22.597 1.00 24.21 71 GLY A O 1
ATOM 583 N N A SER A 1 75 ? 32.987 30.009 20.417 0.50 23.12 72 SER A N 1
ATOM 584 N N B SER A 1 75 ? 32.992 30.030 20.411 0.50 23.44 72 SER A N 1
ATOM 585 C CA A SER A 1 75 ? 31.698 30.661 20.420 0.50 23.06 72 SER A CA 1
ATOM 586 C CA B SER A 1 75 ? 31.705 30.703 20.409 0.50 23.74 72 SER A CA 1
ATOM 587 C C A SER A 1 75 ? 30.759 29.875 19.530 0.50 23.03 72 SER A C 1
ATOM 588 C C B SER A 1 75 ? 30.754 29.987 19.464 0.50 23.43 72 SER A C 1
ATOM 589 O O A SER A 1 75 ? 31.184 29.142 18.634 0.50 22.72 72 SER A O 1
ATOM 590 O O B SER A 1 75 ? 31.169 29.407 18.463 0.50 23.28 72 SER A O 1
ATOM 595 N N . CYS A 1 76 ? 29.475 30.007 19.797 1.00 23.30 73 CYS A N 1
ATOM 596 C CA . CYS A 1 76 ? 28.486 29.398 18.946 1.00 24.09 73 CYS A CA 1
ATOM 597 C C . CYS A 1 76 ? 27.606 30.532 18.463 1.00 24.42 73 CYS A C 1
ATOM 598 O O . CYS A 1 76 ? 26.921 31.190 19.272 1.00 25.17 73 CYS A O 1
ATOM 601 N N . ARG A 1 77 ? 27.618 30.777 17.158 1.00 24.41 74 ARG A N 1
ATOM 602 C CA . ARG A 1 77 ? 26.767 31.827 16.613 1.00 25.05 74 ARG A CA 1
ATOM 603 C C . ARG A 1 77 ? 25.430 31.275 16.137 1.00 24.84 74 ARG A C 1
ATOM 604 O O . ARG A 1 77 ? 25.376 30.358 15.326 1.00 24.44 74 ARG A O 1
ATOM 612 N N . ILE A 1 78 ? 24.346 31.828 16.658 1.00 25.16 75 ILE A N 1
ATOM 613 C CA . ILE A 1 78 ? 23.046 31.329 16.318 1.00 25.45 75 ILE A CA 1
ATOM 614 C C . ILE A 1 78 ? 22.206 32.421 15.655 1.00 26.30 75 ILE A C 1
ATOM 615 O O . ILE A 1 78 ? 22.190 33.569 16.122 1.00 26.67 75 ILE A O 1
ATOM 620 N N . GLU A 1 79 ? 21.480 32.050 14.597 1.00 26.12 76 GLU A N 1
ATOM 621 C CA . GLU A 1 79 ? 20.560 32.980 13.934 1.00 26.84 76 GLU A CA 1
ATOM 622 C C . GLU A 1 79 ? 19.156 32.367 13.890 1.00 27.37 76 GLU A C 1
ATOM 623 O O . GLU A 1 79 ? 18.958 31.307 13.292 1.00 27.11 76 GLU A O 1
ATOM 629 N N . PHE A 1 80 ? 18.200 32.997 14.560 1.00 28.18 77 PHE A N 1
ATOM 630 C CA . PHE A 1 80 ? 16.819 32.524 14.502 1.00 30.01 77 PHE A CA 1
ATOM 631 C C . PHE A 1 80 ? 16.076 33.233 13.390 1.00 30.56 77 PHE A C 1
ATOM 632 O O . PHE A 1 80 ? 16.255 34.444 13.178 1.00 30.56 77 PHE A O 1
ATOM 640 N N . GLY A 1 81 ? 15.254 32.478 12.677 1.00 30.69 78 GLY A N 1
ATOM 641 C CA . GLY A 1 81 ? 14.204 33.066 11.865 1.00 32.63 78 GLY A CA 1
ATOM 642 C C . GLY A 1 81 ? 12.875 32.820 12.578 1.00 34.46 78 GLY A C 1
ATOM 643 O O . GLY A 1 81 ? 12.834 32.621 13.789 1.00 34.73 78 GLY A O 1
ATOM 644 N N . LYS A 1 82 ? 11.776 32.796 11.841 1.00 35.83 79 LYS A N 1
ATOM 645 C CA . LYS A 1 82 ? 10.489 32.560 12.481 1.00 36.88 79 LYS A CA 1
ATOM 646 C C . LYS A 1 82 ? 10.397 31.163 13.088 1.00 36.53 79 LYS A C 1
ATOM 647 O O . LYS A 1 82 ? 10.060 31.019 14.259 1.00 37.06 79 LYS A O 1
ATOM 653 N N . GLN A 1 83 ? 10.699 30.143 12.298 1.00 35.42 80 GLN A N 1
ATOM 654 C CA . GLN A 1 83 ? 10.621 28.779 12.773 1.00 34.72 80 GLN A CA 1
ATOM 655 C C . GLN A 1 83 ? 11.924 28.012 12.576 1.00 33.15 80 GLN A C 1
ATOM 656 O O . GLN A 1 83 ? 11.918 26.777 12.546 1.00 32.68 80 GLN A O 1
ATOM 662 N N . THR A 1 84 ? 13.029 28.750 12.420 1.00 31.14 81 THR A N 1
ATOM 663 C CA . THR A 1 84 ? 14.322 28.153 12.084 1.00 29.29 81 THR A CA 1
ATOM 664 C C . THR A 1 84 ? 15.401 28.574 13.055 1.00 27.87 81 THR A C 1
ATOM 665 O O . THR A 1 84 ? 15.330 29.658 13.638 1.00 27.48 81 THR A O 1
ATOM 669 N N . ALA A 1 85 ? 16.394 27.708 13.238 1.00 26.58 82 ALA A N 1
ATOM 670 C CA . ALA A 1 85 ? 17.602 28.076 13.948 1.00 25.79 82 ALA A CA 1
ATOM 671 C C . ALA A 1 85 ? 18.783 27.584 13.132 1.00 25.91 82 ALA A C 1
ATOM 672 O O . ALA A 1 85 ? 18.813 26.420 12.730 1.00 26.31 82 ALA A O 1
ATOM 674 N N . SER A 1 86 ? 19.728 28.486 12.870 1.00 25.16 83 SER A N 1
ATOM 675 C CA . SER A 1 86 ? 20.930 28.190 12.117 1.00 24.40 83 SER A CA 1
ATOM 676 C C . SER A 1 86 ? 22.129 28.542 12.987 1.00 23.81 83 SER A C 1
ATOM 677 O O . SER A 1 86 ? 22.105 29.540 13.705 1.00 24.22 83 SER A O 1
ATOM 680 N N . LEU A 1 87 ? 23.176 27.733 12.925 1.00 22.83 84 LEU A N 1
ATOM 681 C CA . LEU A 1 87 ? 24.341 27.949 13.778 1.00 22.58 84 LEU A CA 1
ATOM 682 C C . LEU A 1 87 ? 25.650 27.421 13.231 1.00 21.92 84 LEU A C 1
ATOM 683 O O . LEU A 1 87 ? 25.686 26.497 12.411 1.00 21.82 84 LEU A O 1
ATOM 688 N N . ARG A 1 88 ? 26.717 28.027 13.710 1.00 21.29 85 ARG A N 1
ATOM 689 C CA . ARG A 1 88 ? 28.064 27.634 13.360 1.00 22.58 85 ARG A CA 1
ATOM 690 C C . ARG A 1 88 ? 28.947 27.899 14.573 1.00 22.57 85 ARG A C 1
ATOM 691 O O . ARG A 1 88 ? 28.577 28.670 15.463 1.00 22.94 85 ARG A O 1
ATOM 699 N N . PHE A 1 89 ? 30.094 27.253 14.622 1.00 22.58 86 PHE A N 1
ATOM 700 C CA . PHE A 1 89 ? 30.982 27.360 15.773 1.00 23.25 86 PHE A CA 1
ATOM 701 C C . PHE A 1 89 ? 32.275 27.995 15.311 1.00 23.58 86 PHE A C 1
ATOM 702 O O . PHE A 1 89 ? 32.703 27.768 14.175 1.00 23.87 86 PHE A O 1
ATOM 710 N N . HIS A 1 90 ? 32.890 28.774 16.192 1.00 24.20 87 HIS A N 1
ATOM 711 C CA . HIS A 1 90 ? 34.187 29.378 15.941 1.00 25.25 87 HIS A CA 1
ATOM 712 C C . HIS A 1 90 ? 35.039 28.993 17.141 1.00 25.28 87 HIS A C 1
ATOM 713 O O . HIS A 1 90 ? 34.783 29.473 18.234 1.00 26.05 87 HIS A O 1
ATOM 728 N N . ALA A 1 92 ? 38.754 28.667 19.301 1.00 26.63 89 ALA A N 1
ATOM 729 C CA . ALA A 1 92 ? 40.031 29.364 19.384 1.00 28.00 89 ALA A CA 1
ATOM 730 C C . ALA A 1 92 ? 41.096 28.563 18.641 1.00 29.04 89 ALA A C 1
ATOM 731 O O . ALA A 1 92 ? 41.153 27.349 18.756 1.00 28.36 89 ALA A O 1
ATOM 733 N N . PRO A 1 93 ? 41.917 29.248 17.844 1.00 30.59 90 PRO A N 1
ATOM 734 C CA . PRO A 1 93 ? 42.967 28.598 17.060 1.00 32.17 90 PRO A CA 1
ATOM 735 C C . PRO A 1 93 ? 44.100 28.010 17.910 1.00 33.02 90 PRO A C 1
ATOM 736 O O . PRO A 1 93 ? 44.783 27.087 17.446 1.00 33.39 90 PRO A O 1
ATOM 740 N N . TRP A 1 94 ? 44.296 28.532 19.120 1.00 33.42 91 TRP A N 1
ATOM 741 C CA . TRP A 1 94 ? 45.323 28.013 20.027 1.00 34.43 91 TRP A CA 1
ATOM 742 C C . TRP A 1 94 ? 44.909 26.716 20.733 1.00 35.93 91 TRP A C 1
ATOM 743 O O . TRP A 1 94 ? 45.707 26.136 21.465 1.00 35.93 91 TRP A O 1
ATOM 754 N N . LEU A 1 95 ? 43.677 26.260 20.524 1.00 36.91 92 LEU A N 1
ATOM 755 C CA . LEU A 1 95 ? 43.238 25.048 21.206 1.00 38.97 92 LEU A CA 1
ATOM 756 C C . LEU A 1 95 ? 44.017 23.824 20.738 1.00 41.09 92 LEU A C 1
ATOM 757 O O . LEU A 1 95 ? 44.364 23.711 19.563 1.00 42.12 92 LEU A O 1
ATOM 762 N N . ASP A 1 96 ? 44.315 22.925 21.667 1.00 43.37 93 ASP A N 1
ATOM 763 C CA . ASP A 1 96 ? 45.037 21.704 21.334 1.00 45.48 93 ASP A CA 1
ATOM 764 C C . ASP A 1 96 ? 44.188 20.746 20.491 1.00 45.81 93 ASP A C 1
ATOM 765 O O . ASP A 1 96 ? 44.684 20.186 19.496 1.00 47.12 93 ASP A O 1
ATOM 770 N N . ASP A 1 97 ? 42.927 20.574 20.890 1.00 44.46 94 ASP A N 1
ATOM 771 C CA . ASP A 1 97 ? 41.996 19.677 20.209 1.00 43.89 94 ASP A CA 1
ATOM 772 C C . ASP A 1 97 ? 40.601 20.327 20.191 1.00 40.99 94 ASP A C 1
ATOM 773 O O . ASP A 1 97 ? 39.741 20.056 21.018 1.00 40.61 94 ASP A O 1
ATOM 778 N N . ALA A 1 98 ? 40.413 21.208 19.233 1.00 37.67 95 ALA A N 1
ATOM 779 C CA . ALA A 1 98 ? 39.224 21.978 19.160 1.00 34.60 95 ALA A CA 1
ATOM 780 C C . ALA A 1 98 ? 37.986 21.082 18.951 1.00 32.83 95 ALA A C 1
ATOM 781 O O . ALA A 1 98 ? 36.912 21.376 19.477 1.00 31.37 95 ALA A O 1
ATOM 783 N N . ASP A 1 99 ? 38.159 19.970 18.238 1.00 31.49 96 ASP A N 1
ATOM 784 C CA . ASP A 1 99 ? 37.035 19.131 17.814 1.00 30.80 96 ASP A CA 1
ATOM 785 C C . ASP A 1 99 ? 36.284 18.495 18.987 1.00 30.60 96 ASP A C 1
ATOM 786 O O . ASP A 1 99 ? 35.054 18.414 18.941 1.00 29.81 96 ASP A O 1
ATOM 791 N N . VAL A 1 100 ? 37.015 18.042 20.018 1.00 30.45 97 VAL A N 1
ATOM 792 C CA . VAL A 1 100 ? 36.382 17.411 21.209 1.00 30.66 97 VAL A CA 1
ATOM 793 C C . VAL A 1 100 ? 35.479 18.420 21.925 1.00 28.81 97 VAL A C 1
ATOM 794 O O . VAL A 1 100 ? 34.379 18.092 22.362 1.00 28.41 97 VAL A O 1
ATOM 798 N N . LEU A 1 101 ? 35.961 19.653 22.027 1.00 27.53 98 LEU A N 1
ATOM 799 C CA . LEU A 1 101 ? 35.245 20.694 22.744 1.00 26.92 98 LEU A CA 1
ATOM 800 C C . LEU A 1 101 ? 34.084 21.244 21.906 1.00 25.89 98 LEU A C 1
ATOM 801 O O . LEU A 1 101 ? 33.004 21.482 22.444 1.00 26.38 98 LEU A O 1
ATOM 806 N N . ARG A 1 102 ? 34.298 21.453 20.608 1.00 24.72 99 ARG A N 1
ATOM 807 C CA . ARG A 1 102 ? 33.195 21.759 19.677 1.00 24.64 99 ARG A CA 1
ATOM 808 C C . ARG A 1 102 ? 32.075 20.717 19.706 1.00 24.37 99 ARG A C 1
ATOM 809 O O . ARG A 1 102 ? 30.905 21.062 19.747 1.00 24.06 99 ARG A O 1
ATOM 817 N N . ALA A 1 103 ? 32.448 19.446 19.686 1.00 24.16 100 ALA A N 1
ATOM 818 C CA . ALA A 1 103 ? 31.482 18.365 19.692 1.00 25.05 100 ALA A CA 1
ATOM 819 C C . ALA A 1 103 ? 30.634 18.386 20.976 1.00 25.49 100 ALA A C 1
ATOM 820 O O . ALA A 1 103 ? 29.426 18.237 20.923 1.00 25.33 100 ALA A O 1
ATOM 822 N N . GLU A 1 104 ? 31.281 18.592 22.118 1.00 26.34 101 GLU A N 1
ATOM 823 C CA . GLU A 1 104 ? 30.570 18.687 23.394 1.00 26.78 101 GLU A CA 1
ATOM 824 C C . GLU A 1 104 ? 29.613 19.879 23.359 1.00 25.88 101 GLU A C 1
ATOM 825 O O . GLU A 1 104 ? 28.477 19.764 23.775 1.00 25.80 101 GLU A O 1
ATOM 831 N N . ALA A 1 105 ? 30.078 21.009 22.834 1.00 25.51 102 ALA A N 1
ATOM 832 C CA . ALA A 1 105 ? 29.252 22.206 22.735 1.00 25.03 102 ALA A CA 1
ATOM 833 C C . ALA A 1 105 ? 28.000 21.933 21.888 1.00 24.92 102 ALA A C 1
ATOM 834 O O . ALA A 1 105 ? 26.915 22.416 22.202 1.00 24.46 102 ALA A O 1
ATOM 836 N N . LEU A 1 106 ? 28.156 21.172 20.811 1.00 25.34 103 LEU A N 1
ATOM 837 C CA . LEU A 1 106 ? 27.017 20.834 19.960 1.00 25.85 103 LEU A CA 1
ATOM 838 C C . LEU A 1 106 ? 26.042 19.922 20.713 1.00 26.65 103 LEU A C 1
ATOM 839 O O . LEU A 1 106 ? 24.816 20.100 20.610 1.00 26.57 103 LEU A O 1
ATOM 844 N N . GLU A 1 107 ? 26.577 18.959 21.469 1.00 26.95 104 GLU A N 1
ATOM 845 C CA . GLU A 1 107 ? 25.738 18.099 22.318 1.00 28.09 104 GLU A CA 1
ATOM 846 C C . GLU A 1 107 ? 24.888 18.909 23.281 1.00 27.58 104 GLU A C 1
ATOM 847 O O . GLU A 1 107 ? 23.747 18.548 23.553 1.00 27.68 104 GLU A O 1
ATOM 853 N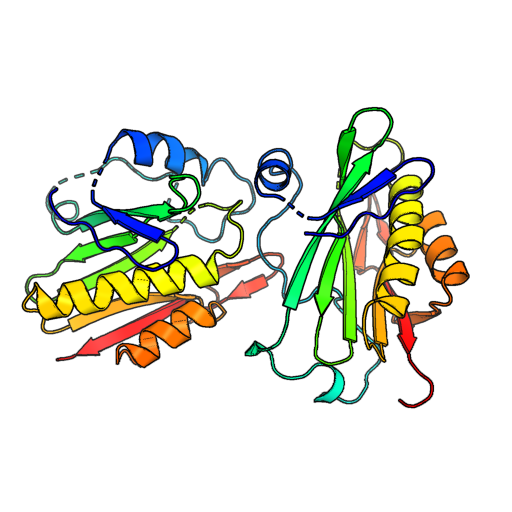 N . LEU A 1 108 ? 25.462 19.980 23.812 1.00 26.97 105 LEU A N 1
ATOM 854 C CA . LEU A 1 108 ? 24.792 20.823 24.793 1.00 27.29 105 LEU A CA 1
ATOM 855 C C . LEU A 1 108 ? 23.737 21.705 24.174 1.00 27.76 105 LEU A C 1
ATOM 856 O O . LEU A 1 108 ? 22.649 21.812 24.718 1.00 27.84 105 LEU A O 1
ATOM 861 N N . VAL A 1 109 ? 24.059 22.340 23.052 1.00 28.22 106 VAL A N 1
ATOM 862 C CA . VAL A 1 109 ? 23.197 23.382 22.497 1.00 29.44 106 VAL A CA 1
ATOM 863 C C . VAL A 1 109 ? 21.960 22.813 21.775 1.00 30.62 106 VAL A C 1
ATOM 864 O O . VAL A 1 109 ? 20.904 23.423 21.821 1.00 31.17 106 VAL A O 1
ATOM 868 N N . VAL A 1 110 ? 22.075 21.644 21.145 1.00 31.98 107 VAL A N 1
ATOM 869 C CA . VAL A 1 110 ? 20.943 21.081 20.378 1.00 34.26 107 VAL A CA 1
ATOM 870 C C . VAL A 1 110 ? 19.695 20.764 21.222 1.00 35.10 107 VAL A C 1
ATOM 871 O O . VAL A 1 110 ? 18.586 21.219 20.893 1.00 35.30 107 VAL A O 1
ATOM 875 N N . PRO A 1 111 ? 19.855 20.024 22.335 1.00 35.96 108 PRO A N 1
ATOM 876 C CA . PRO A 1 111 ? 18.631 19.739 23.089 1.00 36.49 108 PRO A CA 1
ATOM 877 C C . PRO A 1 111 ? 17.964 21.018 23.609 1.00 36.88 108 PRO A C 1
ATOM 878 O O . PRO A 1 111 ? 16.717 21.076 23.670 1.00 37.35 108 PRO A O 1
ATOM 882 N N . TRP A 1 112 ? 18.774 22.013 23.989 1.00 36.44 109 TRP A N 1
ATOM 883 C CA . TRP A 1 112 ? 18.266 23.327 24.393 1.00 36.69 109 TRP A CA 1
ATOM 884 C C . TRP A 1 112 ? 17.460 23.976 23.246 1.00 37.83 109 TRP A C 1
ATOM 885 O O . TRP A 1 112 ? 16.374 24.526 23.474 1.00 38.07 109 TRP A O 1
ATOM 896 N N . LEU A 1 113 ? 17.991 23.893 22.030 1.00 38.65 110 LEU A N 1
ATOM 897 C CA . LEU A 1 113 ? 17.332 24.452 20.851 1.00 40.47 110 LEU A CA 1
ATOM 898 C C . LEU A 1 113 ? 15.982 23.778 20.558 1.00 42.66 110 LEU A C 1
ATOM 899 O O . LEU A 1 113 ? 14.998 24.464 20.256 1.00 43.05 110 LEU A O 1
ATOM 904 N N . ARG A 1 114 ? 15.935 22.448 20.657 1.00 45.02 111 ARG A N 1
ATOM 905 C CA . ARG A 1 114 ? 14.688 21.705 20.436 1.00 47.54 111 ARG A CA 1
ATOM 906 C C . ARG A 1 114 ? 13.632 22.003 21.494 1.00 48.56 111 ARG A C 1
ATOM 907 O O . ARG A 1 114 ? 12.464 22.178 21.157 1.00 49.19 111 ARG A O 1
ATOM 915 N N . ASP A 1 115 ? 14.036 22.069 22.762 1.00 49.54 112 ASP A N 1
ATOM 916 C CA . ASP A 1 115 ? 13.078 22.233 23.865 1.00 50.72 112 ASP A CA 1
ATOM 917 C C . ASP A 1 115 ? 12.600 23.668 24.098 1.00 52.20 112 ASP A C 1
ATOM 918 O O . ASP A 1 115 ? 11.404 23.909 24.286 1.00 52.29 112 ASP A O 1
ATOM 923 N N . GLU A 1 116 ? 13.531 24.615 24.140 1.00 53.23 113 GLU A N 1
ATOM 924 C CA . GLU A 1 116 ? 13.194 25.957 24.629 1.00 54.40 113 GLU A CA 1
ATOM 925 C C . GLU A 1 116 ? 12.623 26.886 23.547 1.00 54.27 113 GLU A C 1
ATOM 926 O O . GLU A 1 116 ? 12.335 28.066 23.807 1.00 54.43 113 GLU A O 1
ATOM 932 N N . HIS A 1 117 ? 12.448 26.340 22.343 1.00 53.70 114 HIS A N 1
ATOM 933 C CA . HIS A 1 117 ? 12.057 27.137 21.195 1.00 53.02 114 HIS A CA 1
ATOM 934 C C . HIS A 1 117 ? 11.104 26.337 20.318 1.00 53.05 114 HIS A C 1
ATOM 935 O O . HIS A 1 117 ? 11.025 25.100 20.428 1.00 53.21 114 HIS A O 1
ATOM 942 N N . GLU A 1 118 ? 10.374 27.041 19.452 1.00 52.58 115 GLU A N 1
ATOM 943 C CA . GLU A 1 118 ? 9.386 26.387 18.587 1.00 51.81 115 GLU A CA 1
ATOM 944 C C . GLU A 1 118 ? 9.843 26.248 17.132 1.00 49.47 115 GLU A C 1
ATOM 945 O O . GLU A 1 118 ? 9.337 26.908 16.223 1.00 49.91 115 GLU A O 1
ATOM 951 N N . LEU A 1 119 ? 10.786 25.342 16.926 1.00 46.44 116 LEU A N 1
ATOM 952 C CA . LEU A 1 119 ? 11.503 25.264 15.667 1.00 43.59 116 LEU A CA 1
ATOM 953 C C . LEU A 1 119 ? 11.012 24.112 14.829 1.00 42.06 116 LEU A C 1
ATOM 954 O O . LEU A 1 119 ? 10.724 23.034 15.349 1.00 42.08 116 LEU A O 1
ATOM 959 N N . LEU A 1 120 ? 10.911 24.353 13.531 1.00 39.99 117 LEU A N 1
ATOM 960 C CA . LEU A 1 120 ? 10.639 23.288 12.581 1.00 38.63 117 LEU A CA 1
ATOM 961 C C . LEU A 1 120 ? 11.956 22.869 11.900 1.00 37.35 117 LEU A C 1
ATOM 962 O O . LEU A 1 120 ? 12.022 21.776 11.330 1.00 37.84 117 LEU A O 1
ATOM 967 N N . VAL A 1 121 ? 12.994 23.719 11.989 1.00 34.65 118 VAL A N 1
ATOM 968 C CA . VAL A 1 121 ? 14.291 23.476 11.316 1.00 33.17 118 VAL A CA 1
ATOM 969 C C . VAL A 1 121 ? 15.481 23.937 12.153 1.00 32.53 118 VAL A C 1
ATOM 970 O O . VAL A 1 121 ? 15.493 25.062 12.681 1.00 33.33 118 VAL A O 1
ATOM 974 N N . ILE A 1 122 ? 16.462 23.048 12.291 1.00 31.34 119 ILE A N 1
ATOM 975 C CA . ILE A 1 122 ? 17.753 23.342 12.915 1.00 29.83 119 ILE A CA 1
ATOM 976 C C . ILE A 1 122 ? 18.820 23.017 11.880 1.00 27.97 119 ILE A C 1
ATOM 977 O O . ILE A 1 122 ? 18.782 21.939 11.269 1.00 27.27 119 ILE A O 1
ATOM 982 N N . THR A 1 123 ? 19.764 23.942 11.698 1.00 25.51 120 THR A N 1
ATOM 983 C CA . THR A 1 123 ? 20.706 23.898 10.594 1.00 23.89 120 THR A CA 1
ATOM 984 C C . THR A 1 123 ? 22.089 24.233 11.174 1.00 23.66 120 THR A C 1
ATOM 985 O O . THR A 1 123 ? 22.276 25.298 11.794 1.00 23.42 120 THR A O 1
ATOM 989 N N . VAL A 1 124 ? 23.033 23.311 10.992 1.00 22.61 121 VAL A N 1
ATOM 990 C CA . VAL A 1 124 ? 24.374 23.415 11.579 1.00 21.74 121 VAL A CA 1
ATOM 991 C C . VAL A 1 124 ? 25.471 23.194 10.525 1.00 21.47 121 VAL A C 1
ATOM 992 O O . VAL A 1 124 ? 25.442 22.207 9.774 1.00 21.60 121 VAL A O 1
ATOM 996 N N . GLU A 1 125 ? 26.454 24.086 10.501 1.00 21.00 122 GLU A N 1
ATOM 997 C CA . GLU A 1 125 ? 27.636 23.942 9.642 1.00 20.89 122 GLU A CA 1
ATOM 998 C C . GLU A 1 125 ? 28.654 23.058 10.346 1.00 21.63 122 GLU A C 1
ATOM 999 O O . GLU A 1 125 ? 28.984 23.312 11.534 1.00 21.32 122 GLU A O 1
ATOM 1005 N N . ILE A 1 126 ? 29.132 22.015 9.640 1.00 21.60 123 ILE A N 1
ATOM 1006 C CA . ILE A 1 126 ? 30.178 21.136 10.156 1.00 21.68 123 ILE A CA 1
ATOM 1007 C C . ILE A 1 126 ? 31.112 20.687 9.035 1.00 22.05 123 ILE A C 1
ATOM 1008 O O . ILE A 1 126 ? 30.658 20.151 8.029 1.00 22.42 123 ILE A O 1
ATOM 1013 N N . ALA A 1 127 ? 32.414 20.895 9.207 1.00 21.43 124 ALA A N 1
ATOM 1014 C CA . ALA A 1 127 ? 33.351 20.549 8.148 1.00 21.51 124 ALA A CA 1
ATOM 1015 C C . ALA A 1 127 ? 33.481 19.036 8.094 1.00 22.10 124 ALA A C 1
ATOM 1016 O O . ALA A 1 127 ? 33.404 18.378 9.122 1.00 22.15 124 ALA A O 1
ATOM 1018 N N . ALA A 1 128 ? 33.715 18.493 6.904 1.00 23.06 125 ALA A N 1
ATOM 1019 C CA . ALA A 1 128 ? 33.720 17.056 6.734 1.00 24.14 125 ALA A CA 1
ATOM 1020 C C . ALA A 1 128 ? 34.821 16.360 7.520 1.00 24.83 125 ALA A C 1
ATOM 1021 O O . ALA A 1 128 ? 34.710 15.183 7.737 1.00 26.04 125 ALA A O 1
ATOM 1023 N N . ASP A 1 129 ? 35.867 17.068 7.957 1.00 25.47 126 ASP A N 1
ATOM 1024 C CA . ASP A 1 129 ? 36.941 16.410 8.726 1.00 26.92 126 ASP A CA 1
ATOM 1025 C C . ASP A 1 129 ? 36.736 16.573 10.237 1.00 27.47 126 ASP A C 1
ATOM 1026 O O . ASP A 1 129 ? 37.618 16.220 11.034 1.00 27.84 126 ASP A O 1
ATOM 1031 N N . GLU A 1 130 ? 35.606 17.157 10.628 1.00 27.55 127 GLU A N 1
ATOM 1032 C CA . GLU A 1 130 ? 35.335 17.338 12.053 1.00 28.97 127 GLU A CA 1
ATOM 1033 C C . GLU A 1 130 ? 34.629 16.126 12.669 1.00 29.82 127 GLU A C 1
ATOM 1034 O O . GLU A 1 130 ? 33.448 16.176 13.015 1.00 30.41 127 GLU A O 1
ATOM 1040 N N . GLN A 1 131 ? 35.401 15.053 12.820 1.00 31.42 128 GLN A N 1
ATOM 1041 C CA . GLN A 1 131 ? 34.903 13.711 13.189 1.00 33.67 128 GLN A CA 1
ATOM 1042 C C . GLN A 1 131 ? 33.950 13.660 14.371 1.00 32.76 128 GLN A C 1
ATOM 1043 O O . GLN A 1 131 ? 32.840 13.143 14.283 1.00 32.43 128 GLN A O 1
ATOM 1049 N N . ARG A 1 132 ? 34.429 14.170 15.494 1.00 32.55 129 ARG A N 1
ATOM 1050 C CA . ARG A 1 132 ? 33.670 14.151 16.720 1.00 32.32 129 ARG A CA 1
ATOM 1051 C C . ARG A 1 132 ? 32.435 15.031 16.620 1.00 30.83 129 ARG A C 1
ATOM 1052 O O . ARG A 1 132 ? 31.364 14.642 17.067 1.00 31.28 129 ARG A O 1
ATOM 1060 N N . THR A 1 133 ? 32.580 16.207 16.020 1.00 28.71 130 THR A N 1
ATOM 1061 C CA . THR A 1 133 ? 31.442 17.101 15.821 1.00 26.94 130 THR A CA 1
ATOM 1062 C C . THR A 1 133 ? 30.393 16.454 14.890 1.00 27.06 130 THR A C 1
ATOM 1063 O O . THR A 1 133 ? 29.195 16.509 15.155 1.00 26.58 130 THR A O 1
ATOM 1067 N N . LEU A 1 134 ? 30.842 15.811 13.817 1.00 27.31 131 LEU A N 1
ATOM 1068 C CA . LEU A 1 134 ? 29.903 15.066 12.967 1.00 27.86 131 LEU A CA 1
ATOM 1069 C C . LEU A 1 134 ? 29.16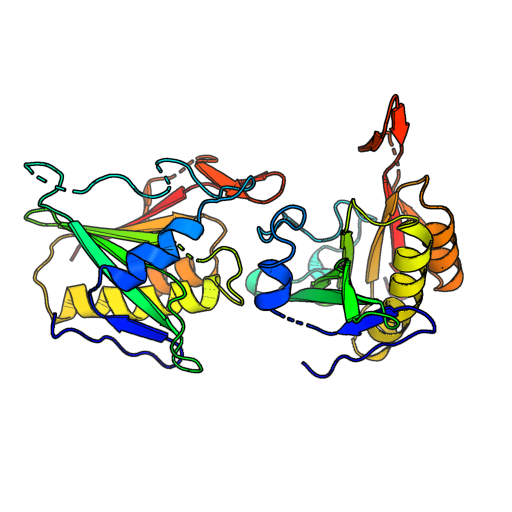4 13.998 13.788 1.00 29.01 131 LEU A C 1
ATOM 1070 O O . LEU A 1 134 ? 27.934 13.843 13.666 1.00 28.44 131 LEU A O 1
ATOM 1075 N N . ALA A 1 135 ? 29.914 13.274 14.629 1.00 30.03 132 ALA A N 1
ATOM 1076 C CA . ALA A 1 135 ? 29.301 12.206 15.418 1.00 30.79 132 ALA A CA 1
ATOM 1077 C C . ALA A 1 135 ? 28.314 12.782 16.428 1.00 31.22 132 ALA A C 1
ATOM 1078 O O . ALA A 1 135 ? 27.253 12.194 16.658 1.00 31.29 132 ALA A O 1
ATOM 1080 N N . ALA A 1 136 ? 28.644 13.939 17.013 1.00 31.41 133 ALA A N 1
ATOM 1081 C CA . ALA A 1 136 ? 27.723 14.586 17.960 1.00 31.53 133 ALA A CA 1
ATOM 1082 C C . ALA A 1 136 ? 26.434 14.948 17.242 1.00 31.51 133 ALA A C 1
ATOM 1083 O O . ALA A 1 136 ? 25.364 14.783 17.790 1.00 32.22 133 ALA A O 1
ATOM 1085 N N . ALA A 1 137 ? 26.539 15.424 16.006 1.00 31.29 134 ALA A N 1
ATOM 1086 C CA . ALA A 1 137 ? 25.357 15.850 15.258 1.00 31.30 134 ALA A CA 1
ATOM 1087 C C . ALA A 1 137 ? 24.453 14.671 14.946 1.00 32.10 134 ALA A C 1
ATOM 1088 O O . ALA A 1 137 ? 23.233 14.748 15.103 1.00 31.29 134 ALA A O 1
ATOM 1090 N N . GLU A 1 138 ? 25.065 13.578 14.508 1.00 33.45 135 GLU A N 1
ATOM 1091 C CA . GLU A 1 138 ? 24.332 12.354 14.237 1.00 35.77 135 GLU A CA 1
ATOM 1092 C C . GLU A 1 138 ? 23.601 11.848 15.484 1.00 36.25 135 GLU A C 1
ATOM 1093 O O . GLU A 1 138 ? 22.413 11.540 15.398 1.00 36.39 135 GLU A O 1
ATOM 1099 N N . ALA A 1 139 ? 24.277 11.825 16.636 1.00 36.50 136 ALA A N 1
ATOM 1100 C CA . ALA A 1 139 ? 23.631 11.390 17.875 1.00 37.68 136 ALA A CA 1
ATOM 1101 C C . ALA A 1 139 ? 22.526 12.359 18.331 1.00 37.57 136 ALA A C 1
ATOM 1102 O O . ALA A 1 139 ? 21.563 11.943 18.961 1.00 37.65 136 ALA A O 1
ATOM 1104 N N . ALA A 1 140 ? 22.655 13.640 17.992 1.00 37.28 137 ALA A N 1
ATOM 1105 C CA . ALA A 1 140 ? 21.580 14.601 18.261 1.00 36.68 137 ALA A CA 1
ATOM 1106 C C . ALA A 1 140 ? 20.396 14.486 17.274 1.00 36.65 137 ALA A C 1
ATOM 1107 O O . ALA A 1 140 ? 19.420 15.240 17.381 1.00 37.02 137 ALA A O 1
ATOM 1109 N N . GLY A 1 141 ? 20.479 13.563 16.314 1.00 35.83 138 GLY A N 1
ATOM 1110 C CA . GLY A 1 141 ? 19.365 13.339 15.388 1.00 35.28 138 GLY A CA 1
ATOM 1111 C C . GLY A 1 141 ? 19.372 14.281 14.190 1.00 35.14 138 GLY A C 1
ATOM 1112 O O . GLY A 1 141 ? 18.364 14.391 13.495 1.00 36.25 138 GLY A O 1
ATOM 1113 N N . LEU A 1 142 ? 20.496 14.966 13.956 1.00 33.67 139 LEU A N 1
ATOM 1114 C CA . LEU A 1 142 ? 20.698 15.738 12.742 1.00 32.85 139 LEU A CA 1
ATOM 1115 C C . LEU A 1 142 ? 21.213 14.816 11.638 1.00 32.40 139 LEU A C 1
ATOM 1116 O O . LEU A 1 142 ? 21.874 13.799 11.924 1.00 31.42 139 LEU A O 1
ATOM 1121 N N . LYS A 1 143 ? 20.914 15.197 10.387 1.00 31.75 140 LYS A N 1
ATOM 1122 C CA . LYS A 1 143 ? 21.317 14.455 9.197 1.00 31.70 140 LYS A CA 1
ATOM 1123 C C . LYS A 1 143 ? 21.974 15.358 8.142 1.00 30.29 140 LYS A C 1
ATOM 1124 O O . LYS A 1 143 ? 21.548 16.502 7.913 1.00 29.45 140 LYS A O 1
ATOM 1130 N N . ALA A 1 144 ? 23.011 14.830 7.501 1.00 29.29 141 ALA A N 1
ATOM 1131 C CA . ALA A 1 144 ? 23.720 15.563 6.456 1.00 28.49 141 ALA A CA 1
ATOM 1132 C C . ALA A 1 144 ? 22.767 15.867 5.321 1.00 27.85 141 ALA A C 1
ATOM 1133 O O . ALA A 1 144 ? 22.166 14.959 4.749 1.00 28.47 141 ALA A O 1
ATOM 1135 N N . ALA A 1 145 ? 22.637 17.146 4.997 1.00 27.22 142 ALA A N 1
ATOM 1136 C CA . ALA A 1 145 ? 21.635 17.595 4.027 1.00 26.91 142 ALA A CA 1
ATOM 1137 C C . ALA A 1 145 ? 22.284 18.210 2.786 1.00 26.40 142 ALA A C 1
ATOM 1138 O O . ALA A 1 145 ? 21.771 18.067 1.663 1.00 26.65 142 ALA A O 1
ATOM 1140 N N . VAL A 1 146 ? 23.410 18.895 2.995 1.00 25.39 143 VAL A N 1
ATOM 1141 C CA . VAL A 1 146 ? 24.059 19.654 1.941 1.00 24.35 143 VAL A CA 1
ATOM 1142 C C . VAL A 1 146 ? 25.541 19.375 1.992 1.00 23.82 143 VAL A C 1
ATOM 1143 O O . VAL A 1 146 ? 26.122 19.272 3.072 1.00 23.54 143 VAL A O 1
ATOM 1147 N N . ARG A 1 147 ? 26.142 19.233 0.815 1.00 23.38 144 ARG A N 1
ATOM 1148 C CA . ARG A 1 147 ? 27.586 19.141 0.686 1.00 22.78 144 ARG A CA 1
ATOM 1149 C C . ARG A 1 147 ? 28.086 20.368 -0.083 1.00 22.61 144 ARG A C 1
ATOM 1150 O O . ARG A 1 147 ? 27.559 20.687 -1.162 1.00 22.95 144 ARG A O 1
ATOM 1166 N N . ARG A 1 149 ? 31.452 21.276 -1.678 1.00 21.44 146 ARG A N 1
ATOM 1167 C CA . ARG A 1 149 ? 32.744 20.624 -1.973 1.00 22.64 146 ARG A CA 1
ATOM 1168 C C . ARG A 1 149 ? 33.929 21.559 -1.844 1.00 22.56 146 ARG A C 1
ATOM 1169 O O . ARG A 1 149 ? 33.965 22.623 -2.446 1.00 22.69 146 ARG A O 1
ATOM 1177 N N . GLU A 1 150 ? 34.872 21.143 -1.017 1.00 22.69 147 GLU A N 1
ATOM 1178 C CA . GLU A 1 150 ? 36.145 21.825 -0.887 1.00 23.42 147 GLU A CA 1
ATOM 1179 C C . GLU A 1 150 ? 35.983 23.260 -0.503 1.00 22.91 147 GLU A C 1
ATOM 1180 O O . GLU A 1 150 ? 36.758 24.113 -0.913 1.00 23.31 147 GLU A O 1
ATOM 1186 N N . ALA A 1 151 ? 34.974 23.527 0.312 1.00 22.29 148 ALA A N 1
ATOM 1187 C CA . ALA A 1 151 ? 34.682 24.875 0.707 1.00 21.51 148 ALA A CA 1
ATOM 1188 C C . ALA A 1 151 ? 35.640 25.365 1.781 1.00 21.53 148 ALA A C 1
ATOM 1189 O O . ALA A 1 151 ? 35.795 26.577 1.938 1.00 23.12 148 ALA A O 1
ATOM 1191 N N . ILE A 1 152 ? 36.279 24.456 2.522 1.00 20.98 149 ILE A N 1
ATOM 1192 C CA . ILE A 1 152 ? 37.068 24.837 3.698 1.00 20.82 149 ILE A CA 1
ATOM 1193 C C . ILE A 1 152 ? 38.566 24.614 3.459 1.00 21.37 149 ILE A C 1
ATOM 1194 O O . ILE A 1 152 ? 38.992 23.478 3.207 1.00 21.68 149 ILE A O 1
ATOM 1199 N N . ALA A 1 153 ? 39.362 25.682 3.544 1.00 21.39 150 ALA A N 1
ATOM 1200 C CA . ALA A 1 153 ? 40.837 25.565 3.478 1.00 22.48 150 ALA A CA 1
ATOM 1201 C C . ALA A 1 153 ? 41.422 24.841 4.694 1.00 22.80 150 ALA A C 1
ATOM 1202 O O . ALA A 1 153 ? 41.095 25.171 5.819 1.00 23.26 150 ALA A O 1
ATOM 1204 N N . ARG A 1 154 ? 42.277 23.853 4.447 1.00 23.20 151 ARG A N 1
ATOM 1205 C CA . ARG A 1 154 ? 43.116 23.254 5.471 1.00 23.45 151 ARG A CA 1
ATOM 1206 C C . ARG A 1 154 ? 44.576 23.329 4.999 1.00 24.28 151 ARG A C 1
ATOM 1207 O O . ARG A 1 154 ? 44.885 23.841 3.906 1.00 24.45 151 ARG A O 1
ATOM 1215 N N . ALA A 1 155 ? 45.476 22.794 5.809 1.00 25.07 152 ALA A N 1
ATOM 1216 C CA . ALA A 1 155 ? 46.869 22.817 5.467 1.00 26.23 152 ALA A CA 1
ATOM 1217 C C . ALA A 1 155 ? 47.082 21.832 4.326 1.00 27.24 152 ALA A C 1
ATOM 1218 O O . ALA A 1 155 ? 46.808 20.626 4.485 1.00 27.65 152 ALA A O 1
ATOM 1220 N N . GLY A 1 156 ? 47.524 22.355 3.175 1.00 26.67 153 GLY A N 1
ATOM 1221 C CA . GLY A 1 156 ? 47.833 21.532 2.030 1.00 26.71 153 GLY A CA 1
ATOM 1222 C C . GLY A 1 156 ? 46.664 21.012 1.192 1.00 26.59 153 GLY A C 1
ATOM 1223 O O . GLY A 1 156 ? 46.887 20.396 0.177 1.00 27.48 153 GLY A O 1
ATOM 1224 N N . HIS A 1 157 ? 45.420 21.258 1.605 1.00 25.82 154 HIS A N 1
ATOM 1225 C CA . HIS A 1 157 ? 44.253 20.646 0.961 1.00 25.17 154 HIS A CA 1
ATOM 1226 C C . HIS A 1 157 ? 43.008 21.379 1.433 1.00 24.35 154 HIS A C 1
ATOM 1227 O O . HIS A 1 157 ? 43.105 22.273 2.265 1.00 23.94 154 HIS A O 1
ATOM 1234 N N . ARG A 1 158 ? 41.854 20.997 0.886 1.00 23.61 155 ARG A N 1
ATOM 1235 C CA . ARG A 1 158 ? 40.576 21.586 1.250 1.00 22.91 155 ARG A CA 1
ATOM 1236 C C . ARG A 1 158 ? 39.622 20.468 1.581 1.00 22.72 155 ARG A C 1
ATOM 1237 O O . ARG A 1 158 ? 39.791 19.361 1.085 1.00 23.49 155 ARG A O 1
ATOM 1245 N N . VAL A 1 159 ? 38.653 20.742 2.449 1.00 21.73 156 VAL A N 1
ATOM 1246 C CA . VAL A 1 159 ? 37.637 19.758 2.793 1.00 21.82 156 VAL A CA 1
ATOM 1247 C C . VAL A 1 159 ? 36.235 20.343 2.613 1.00 21.62 156 VAL A C 1
ATOM 1248 O O . VAL A 1 159 ? 36.057 21.566 2.579 1.00 21.13 156 VAL A O 1
ATOM 1252 N N . ASP A 1 160 ? 35.251 19.464 2.491 1.00 21.93 157 ASP A N 1
ATOM 1253 C CA . ASP A 1 160 ? 33.888 19.901 2.263 1.00 22.31 157 ASP A CA 1
ATOM 1254 C C . ASP A 1 160 ? 33.343 20.553 3.506 1.00 21.92 157 ASP A C 1
ATOM 1255 O O . ASP A 1 160 ? 33.660 20.153 4.626 1.00 22.59 157 ASP A O 1
ATOM 1260 N N . LEU A 1 161 ? 32.495 21.546 3.316 1.00 21.68 158 LEU A N 1
ATOM 1261 C CA . LEU A 1 161 ? 31.613 21.967 4.392 1.00 21.65 158 LEU A CA 1
ATOM 1262 C C . LEU A 1 161 ? 30.307 21.193 4.249 1.00 22.30 158 LEU A C 1
ATOM 1263 O O . LEU A 1 161 ? 29.718 21.155 3.157 1.00 22.93 158 LEU A O 1
ATOM 1268 N N . LEU A 1 162 ? 29.852 20.598 5.345 1.00 22.26 159 LEU A N 1
ATOM 1269 C CA . LEU A 1 162 ? 28.606 19.864 5.352 1.00 22.02 159 LEU A CA 1
ATOM 1270 C C . LEU A 1 162 ? 27.599 20.657 6.131 1.00 22.11 159 LEU A C 1
ATOM 1271 O O . LEU A 1 162 ? 27.966 21.328 7.087 1.00 22.76 159 LEU A O 1
ATOM 1276 N N . ILE A 1 163 ? 26.333 20.593 5.721 1.00 22.16 160 ILE A N 1
ATOM 1277 C CA . ILE A 1 163 ? 25.244 21.213 6.469 1.00 22.22 160 ILE A CA 1
ATOM 1278 C C . ILE A 1 163 ? 24.337 20.116 6.995 1.00 23.92 160 ILE A C 1
ATOM 1279 O O . ILE A 1 163 ? 23.733 19.360 6.213 1.00 24.28 160 ILE A O 1
ATOM 1284 N N . TYR A 1 164 ? 24.256 20.027 8.320 1.00 25.16 161 TYR A N 1
ATOM 1285 C CA . TYR A 1 164 ? 23.430 19.034 8.986 1.00 26.22 161 TYR A CA 1
ATOM 1286 C C . TYR A 1 164 ? 22.142 19.710 9.404 1.00 27.20 161 TYR A C 1
ATOM 1287 O O . TYR A 1 164 ? 22.160 20.867 9.832 1.00 27.66 161 TYR A O 1
ATOM 1296 N N . GLN A 1 165 ? 21.036 18.976 9.289 1.00 28.16 162 GLN A N 1
ATOM 1297 C CA . GLN A 1 165 ? 19.704 19.503 9.595 1.00 28.89 162 GLN A CA 1
ATOM 1298 C C . GLN A 1 165 ? 18.823 18.497 10.298 1.00 30.47 162 GLN A C 1
ATOM 1299 O O . GLN A 1 165 ? 18.962 17.283 10.111 1.00 30.64 162 GLN A O 1
ATOM 1305 N N . ALA A 1 166 ? 17.932 19.005 11.136 1.00 32.49 163 ALA A N 1
ATOM 1306 C CA . ALA A 1 166 ? 16.734 18.271 11.488 1.00 34.78 163 ALA A CA 1
ATOM 1307 C C . ALA A 1 166 ? 15.570 19.139 11.050 1.00 36.29 163 ALA A C 1
ATOM 1308 O O . ALA A 1 166 ? 15.524 20.360 11.323 1.00 36.28 163 ALA A O 1
ATOM 1310 N N . VAL A 1 167 ? 14.649 18.508 10.338 1.00 38.26 164 VAL A N 1
ATOM 1311 C CA . VAL A 1 167 ? 13.485 19.179 9.810 1.00 40.64 164 VAL A CA 1
ATOM 1312 C C . VAL A 1 167 ? 12.226 18.417 10.248 1.00 43.66 164 VAL A C 1
ATOM 1313 O O . VAL A 1 167 ? 12.060 17.228 9.941 1.00 43.90 164 VAL A O 1
ATOM 1317 N N . ASP A 1 168 ? 11.360 19.113 10.979 1.00 46.53 165 ASP A N 1
ATOM 1318 C CA . ASP A 1 168 ? 10.082 18.578 11.429 1.00 50.40 165 ASP A CA 1
ATOM 1319 C C . ASP A 1 168 ? 9.298 17.944 10.277 1.00 53.29 165 ASP A C 1
ATOM 1320 O O . ASP A 1 168 ? 9.255 18.505 9.171 1.00 52.91 165 ASP A O 1
ATOM 1325 N N . PRO A 1 169 ? 8.677 16.768 10.530 1.00 56.61 166 PRO A N 1
ATOM 1326 C CA . PRO A 1 169 ? 7.849 16.071 9.532 1.00 59.17 166 PRO A CA 1
ATOM 1327 C C . PRO A 1 169 ? 6.842 16.987 8.811 1.00 61.39 166 PRO A C 1
ATOM 1328 O O . PRO A 1 169 ? 6.684 16.871 7.592 1.00 61.91 166 PRO A O 1
ATOM 1332 N N . LYS A 1 170 ? 6.190 17.892 9.552 1.00 63.40 167 LYS A N 1
ATOM 1333 C CA . LYS A 1 170 ? 5.180 18.813 8.991 1.00 65.03 167 LYS A CA 1
ATOM 1334 C C . LYS A 1 170 ? 5.642 19.497 7.706 1.00 65.16 167 LYS A C 1
ATOM 1335 O O . LYS A 1 170 ? 4.840 19.737 6.805 1.00 65.87 167 LYS A O 1
ATOM 1341 N N . VAL A 1 171 ? 6.930 19.822 7.639 1.00 64.80 168 VAL A N 1
ATOM 1342 C CA . VAL A 1 171 ? 7.514 20.487 6.480 1.00 64.37 168 VAL A CA 1
ATOM 1343 C C . VAL A 1 171 ? 7.750 19.490 5.340 1.00 64.67 168 VAL A C 1
ATOM 1344 O O . VAL A 1 171 ? 7.084 19.538 4.303 1.00 64.95 168 VAL A O 1
ATOM 1356 N N . GLN B 1 5 ? 30.139 72.055 24.564 1.00 57.10 2 GLN B N 1
ATOM 1357 C CA . GLN B 1 5 ? 30.617 71.526 25.848 1.00 56.06 2 GLN B CA 1
ATOM 1358 C C . GLN B 1 5 ? 29.482 71.352 26.880 1.00 53.89 2 GLN B C 1
ATOM 1359 O O . GLN B 1 5 ? 29.584 70.523 27.789 1.00 54.04 2 GLN B O 1
ATOM 1365 N N . ALA B 1 6 ? 28.405 72.121 26.732 1.00 50.82 3 ALA B N 1
ATOM 1366 C CA . ALA B 1 6 ? 27.265 72.037 27.652 1.00 47.76 3 ALA B CA 1
ATOM 1367 C C . ALA B 1 6 ? 26.054 71.300 27.050 1.00 45.12 3 ALA B C 1
ATOM 1368 O O . ALA B 1 6 ? 24.935 71.458 27.526 1.00 44.73 3 ALA B O 1
ATOM 1370 N N . VAL B 1 7 ? 26.293 70.501 26.007 1.00 41.79 4 VAL B N 1
ATOM 1371 C CA . VAL B 1 7 ? 25.233 69.775 25.291 1.00 38.81 4 VAL B CA 1
ATOM 1372 C C . VAL B 1 7 ? 25.192 68.289 25.692 1.00 36.35 4 VAL B C 1
ATOM 1373 O O . VAL B 1 7 ? 26.204 67.590 25.610 1.00 35.37 4 VAL B O 1
ATOM 1377 N N . TYR B 1 8 ? 24.026 67.844 26.166 1.00 33.86 5 TYR B N 1
ATOM 1378 C CA . TYR B 1 8 ? 23.791 66.455 26.563 1.00 32.13 5 TYR B CA 1
ATOM 1379 C C . TYR B 1 8 ? 22.453 66.022 25.994 1.00 31.70 5 TYR B C 1
ATOM 1380 O O . TYR B 1 8 ? 21.415 66.621 26.306 1.00 31.18 5 TYR B O 1
ATOM 1389 N N . LEU B 1 9 ? 22.481 65.005 25.143 1.00 31.14 6 LEU B N 1
ATOM 1390 C CA . LEU B 1 9 ? 21.252 64.472 24.535 1.00 31.26 6 LEU B CA 1
ATOM 1391 C C . LEU B 1 9 ? 21.066 63.071 25.098 1.00 31.80 6 LEU B C 1
ATOM 1392 O O . LEU B 1 9 ? 21.867 62.172 24.826 1.00 31.83 6 LEU B O 1
ATOM 1397 N N . THR B 1 10 ? 20.022 62.907 25.908 1.00 32.34 7 THR B N 1
ATOM 1398 C CA . THR B 1 10 ? 19.817 61.684 26.654 1.00 32.34 7 THR B CA 1
ATOM 1399 C C . THR B 1 10 ? 18.604 60.925 26.121 1.00 32.69 7 THR B C 1
ATOM 1400 O O . THR B 1 10 ? 17.504 61.474 26.011 1.00 33.49 7 THR B O 1
ATOM 1404 N N . GLY B 1 11 ? 18.812 59.660 25.789 1.00 32.38 8 GLY B N 1
ATOM 1405 C CA . GLY B 1 11 ? 17.720 58.778 25.379 1.00 32.51 8 GLY B CA 1
ATOM 1406 C C . GLY B 1 11 ? 17.558 57.704 26.439 1.00 32.86 8 GLY B C 1
ATOM 1407 O O . GLY B 1 11 ? 18.228 57.760 27.461 1.00 33.26 8 GLY B O 1
ATOM 1408 N N . PRO B 1 12 ? 16.682 56.708 26.207 1.00 33.40 9 PRO B N 1
ATOM 1409 C CA . PRO B 1 12 ? 16.511 55.690 27.266 1.00 33.41 9 PRO B CA 1
ATOM 1410 C C . PRO B 1 12 ? 17.759 54.820 27.533 1.00 32.94 9 PRO B C 1
ATOM 1411 O O . PRO B 1 12 ? 17.861 54.247 28.617 1.00 33.13 9 PRO B O 1
ATOM 1415 N N . THR B 1 13 ? 18.707 54.761 26.593 1.00 31.35 10 THR B N 1
ATOM 1416 C CA . THR B 1 13 ? 19.789 53.773 26.664 1.00 31.51 10 THR B CA 1
ATOM 1417 C C . THR B 1 13 ? 21.170 54.398 26.654 1.00 30.68 10 THR B C 1
ATOM 1418 O O . THR B 1 13 ? 22.092 53.907 27.314 1.00 31.20 10 THR B O 1
ATOM 1422 N N . VAL B 1 14 ? 21.316 55.457 25.862 1.00 29.56 11 VAL B N 1
ATOM 1423 C CA . VAL B 1 14 ? 22.570 56.161 25.745 1.00 28.98 11 VAL B CA 1
ATOM 1424 C C . VAL B 1 14 ? 22.341 57.651 25.920 1.00 29.34 11 VAL B C 1
ATOM 1425 O O . VAL B 1 14 ? 21.205 58.122 25.883 1.00 29.89 11 VAL B O 1
ATOM 1429 N N . TYR B 1 15 ? 23.433 58.385 26.092 1.00 28.92 12 TYR B N 1
ATOM 1430 C CA . TYR B 1 15 ? 23.406 59.814 25.960 1.00 28.72 12 TYR B CA 1
ATOM 1431 C C . TYR B 1 15 ? 24.638 60.277 25.203 1.00 28.89 12 TYR B C 1
ATOM 1432 O O . TYR B 1 15 ? 25.656 59.585 25.175 1.00 29.21 12 TYR B O 1
ATOM 1441 N N . LEU B 1 16 ? 24.519 61.440 24.577 1.00 28.74 13 LEU B N 1
ATOM 1442 C CA . LEU B 1 16 ? 25.598 62.025 23.824 1.00 28.85 13 LEU B CA 1
ATOM 1443 C C . LEU B 1 16 ? 26.073 63.288 24.544 1.00 28.85 13 LEU B C 1
ATOM 1444 O O . LEU B 1 16 ? 25.267 64.069 25.084 1.00 28.42 13 LEU B O 1
ATOM 1449 N N . ARG B 1 17 ? 27.385 63.463 24.581 1.00 28.48 14 ARG B N 1
ATOM 1450 C CA . ARG B 1 17 ? 27.983 64.700 25.082 1.00 29.37 14 ARG B CA 1
ATOM 1451 C C . ARG B 1 17 ? 29.279 64.948 24.312 1.00 29.91 14 ARG B C 1
ATOM 1452 O O . ARG B 1 17 ? 29.752 64.071 23.575 1.00 29.46 14 ARG B O 1
ATOM 1460 N N . ALA B 1 18 ? 29.874 66.126 24.484 1.00 30.69 15 ALA B N 1
ATOM 1461 C CA . ALA B 1 18 ? 31.113 66.413 23.777 1.00 31.22 15 ALA B CA 1
ATOM 1462 C C . ALA B 1 18 ? 32.155 65.331 24.088 1.00 31.37 15 ALA B C 1
ATOM 1463 O O . ALA B 1 18 ? 32.300 64.907 25.226 1.00 31.15 15 ALA B O 1
ATOM 1473 N N . VAL B 1 20 ? 35.791 63.975 24.714 1.00 33.00 17 VAL B N 1
ATOM 1474 C CA . VAL B 1 20 ? 37.035 64.551 25.227 1.00 33.53 17 VAL B CA 1
ATOM 1475 C C . VAL B 1 20 ? 38.226 63.628 24.980 1.00 33.17 17 VAL B C 1
ATOM 1476 O O . VAL B 1 20 ? 38.076 62.456 24.622 1.00 32.00 17 VAL B O 1
ATOM 1480 N N . GLU B 1 21 ? 39.411 64.176 25.206 1.00 33.75 18 GLU B N 1
ATOM 1481 C CA . GLU B 1 21 ? 40.645 63.503 24.815 1.00 34.37 18 GLU B CA 1
ATOM 1482 C C . GLU B 1 21 ? 40.685 62.075 25.336 1.00 33.92 18 GLU B C 1
ATOM 1483 O O . GLU B 1 21 ? 41.071 61.165 24.610 1.00 33.81 18 GLU B O 1
ATOM 1489 N N . ASP B 1 22 ? 40.271 61.895 26.588 1.00 33.86 19 ASP B N 1
ATOM 1490 C CA . ASP B 1 22 ? 40.289 60.589 27.210 1.00 34.02 19 ASP B CA 1
ATOM 1491 C C . ASP B 1 22 ? 39.411 59.590 26.456 1.00 32.97 19 ASP B C 1
ATOM 1492 O O . ASP B 1 22 ? 39.821 58.442 26.259 1.00 33.01 19 ASP B O 1
ATOM 1497 N N . ASP B 1 23 ? 38.221 60.017 26.021 1.00 31.35 20 ASP B N 1
ATOM 1498 C CA . ASP B 1 23 ? 37.376 59.163 25.196 1.00 30.36 20 ASP B CA 1
ATOM 1499 C C . ASP B 1 23 ? 38.128 58.731 23.928 1.00 30.11 20 ASP B C 1
ATOM 1500 O O . ASP B 1 23 ? 38.084 57.566 23.545 1.00 28.85 20 ASP B O 1
ATOM 1505 N N . LYS B 1 24 ? 38.807 59.681 23.272 1.00 30.65 21 LYS B N 1
ATOM 1506 C CA . LYS B 1 24 ? 39.478 59.387 22.000 1.00 31.74 21 LYS B CA 1
ATOM 1507 C C . LYS B 1 24 ? 40.621 58.415 22.226 1.00 32.05 21 LYS B C 1
ATOM 1508 O O . LYS B 1 24 ? 40.869 57.549 21.399 1.00 31.48 21 LYS B O 1
ATOM 1514 N N . HIS B 1 25 ? 41.306 58.577 23.353 1.00 33.12 22 HIS B N 1
ATOM 1515 C CA . HIS B 1 25 ? 42.392 57.683 23.783 1.00 34.86 22 HIS B CA 1
ATOM 1516 C C . HIS B 1 25 ? 41.919 56.250 23.687 1.00 35.39 22 HIS B C 1
ATOM 1517 O O . HIS B 1 25 ? 42.531 55.439 23.008 1.00 35.50 22 HIS B O 1
ATOM 1524 N N . HIS B 1 26 ? 40.806 55.952 24.348 1.00 36.38 23 HIS B N 1
ATOM 1525 C CA . HIS B 1 26 ? 40.280 54.585 24.356 1.00 37.92 23 HIS B CA 1
ATOM 1526 C C . HIS B 1 26 ? 39.602 54.137 23.062 1.00 36.96 23 HIS B C 1
ATOM 1527 O O . HIS B 1 26 ? 39.656 52.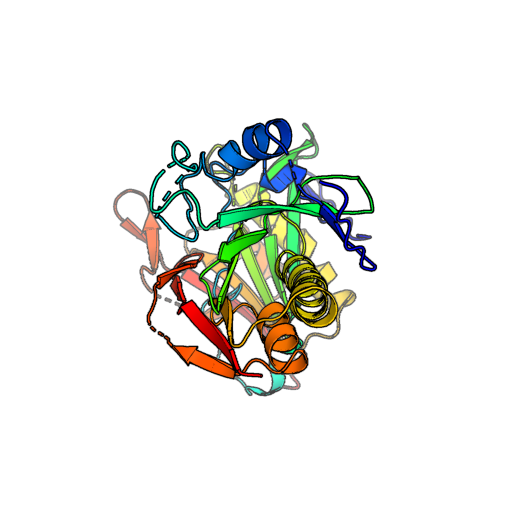961 22.724 1.00 37.97 23 HIS B O 1
ATOM 1534 N N . ALA B 1 27 ? 39.013 55.065 22.318 1.00 35.64 24 ALA B N 1
ATOM 1535 C CA . ALA B 1 27 ? 38.424 54.720 21.047 1.00 35.00 24 ALA B CA 1
ATOM 1536 C C . ALA B 1 27 ? 39.481 54.362 20.000 1.00 35.67 24 ALA B C 1
ATOM 1537 O O . ALA B 1 27 ? 39.196 53.582 19.085 1.00 35.39 24 ALA B O 1
ATOM 1539 N N . ALA B 1 28 ? 40.686 54.928 20.123 1.00 35.60 25 ALA B N 1
ATOM 1540 C CA . ALA B 1 28 ? 41.782 54.595 19.208 1.00 36.82 25 ALA B CA 1
ATOM 1541 C C . ALA B 1 28 ? 41.970 53.088 19.069 1.00 37.58 25 ALA B C 1
ATOM 1542 O O . ALA B 1 28 ? 42.245 52.597 17.981 1.00 37.39 25 ALA B O 1
ATOM 1544 N N . ALA B 1 29 ? 41.827 52.354 20.166 1.00 39.06 26 ALA B N 1
ATOM 1545 C CA . ALA B 1 29 ? 41.964 50.902 20.086 1.00 40.89 26 ALA B CA 1
ATOM 1546 C C . ALA B 1 29 ? 40.818 50.224 19.341 1.00 41.64 26 ALA B C 1
ATOM 1547 O O . ALA B 1 29 ? 40.926 49.057 19.013 1.00 42.61 26 ALA B O 1
ATOM 1549 N N . TRP B 1 30 ? 39.734 50.941 19.046 1.00 42.41 27 TRP B N 1
ATOM 1550 C CA . TRP B 1 30 ? 38.680 50.355 18.219 1.00 43.45 27 TRP B CA 1
ATOM 1551 C C . TRP B 1 30 ? 39.178 50.121 16.796 1.00 46.17 27 TRP B C 1
ATOM 1552 O O . TRP B 1 30 ? 38.366 50.067 15.859 1.00 46.35 27 TRP B O 1
ATOM 1563 N N . PHE B 1 31 ? 40.509 50.007 16.643 1.00 49.00 28 PHE B N 1
ATOM 1564 C CA . PHE B 1 31 ? 41.163 49.797 15.335 1.00 51.16 28 PHE B CA 1
ATOM 1565 C C . PHE B 1 31 ? 42.393 48.864 15.380 1.00 53.17 28 PHE B C 1
ATOM 1566 O O . PHE B 1 31 ? 42.788 48.308 14.359 1.00 53.66 28 PHE B O 1
ATOM 1574 N N . ASP B 1 32 ? 43.008 48.707 16.549 1.00 55.31 29 ASP B N 1
ATOM 1575 C CA . ASP B 1 32 ? 44.052 47.699 16.763 1.00 57.88 29 ASP B CA 1
ATOM 1576 C C . ASP B 1 32 ? 43.468 46.307 16.431 1.00 58.33 29 ASP B C 1
ATOM 1577 O O . ASP B 1 32 ? 43.286 45.476 17.320 1.00 58.66 29 ASP B O 1
ATOM 1582 N N . SER B 1 33 ? 43.173 46.075 15.149 1.00 58.70 30 SER B N 1
ATOM 1583 C CA . SER B 1 33 ? 42.383 44.919 14.695 1.00 59.11 30 SER B CA 1
ATOM 1584 C C . SER B 1 33 ? 42.643 44.482 13.257 1.00 59.83 30 SER B C 1
ATOM 1585 O O . SER B 1 33 ? 42.858 45.305 12.367 1.00 59.83 30 SER B O 1
ATOM 1588 N N . ARG B 1 34 ? 42.569 43.179 13.023 1.00 60.44 31 ARG B N 1
ATOM 1589 C CA . ARG B 1 34 ? 42.665 42.659 11.665 1.00 60.77 31 ARG B CA 1
ATOM 1590 C C . ARG B 1 34 ? 41.306 42.577 10.926 1.00 59.80 31 ARG B C 1
ATOM 1591 O O . ARG B 1 34 ? 41.257 42.139 9.791 1.00 60.82 31 ARG B O 1
ATOM 1599 N N . PHE B 1 35 ? 40.213 42.998 11.553 1.00 58.20 32 PHE B N 1
ATOM 1600 C CA . PHE B 1 35 ? 38.888 42.931 10.919 1.00 56.53 32 PHE B CA 1
ATOM 1601 C C . PHE B 1 35 ? 38.173 44.305 10.752 1.00 55.86 32 PHE B C 1
ATOM 1602 O O . PHE B 1 35 ? 37.086 44.503 11.327 1.00 55.87 32 PHE B O 1
ATOM 1610 N N . PRO B 1 36 ? 38.752 45.262 9.974 1.00 55.33 33 PRO B N 1
ATOM 1611 C CA . PRO B 1 36 ? 38.021 46.570 9.838 1.00 53.78 33 PRO B CA 1
ATOM 1612 C C . PRO B 1 36 ? 36.594 46.487 9.220 1.00 52.15 33 PRO B C 1
ATOM 1613 O O . PRO B 1 36 ? 36.341 45.600 8.420 1.00 51.90 33 PRO B O 1
ATOM 1617 N N . VAL B 1 37 ? 35.678 47.387 9.603 1.00 50.72 34 VAL B N 1
ATOM 1618 C CA . VAL B 1 37 ? 34.448 47.655 8.792 1.00 49.99 34 VAL B CA 1
ATOM 1619 C C . VAL B 1 37 ? 34.758 48.703 7.674 1.00 51.53 34 VAL B C 1
ATOM 1620 O O . VAL B 1 37 ? 34.250 48.624 6.544 1.00 52.10 34 VAL B O 1
ATOM 1624 N N . ASN B 1 38 ? 35.643 49.650 7.966 1.00 52.69 35 ASN B N 1
ATOM 1625 C CA . ASN B 1 38 ? 36.090 50.566 6.925 1.00 54.34 35 ASN B CA 1
ATOM 1626 C C . ASN B 1 38 ? 37.582 50.942 7.034 1.00 55.14 35 ASN B C 1
ATOM 1627 O O . ASN B 1 38 ? 38.303 50.496 7.945 1.00 55.37 35 ASN B O 1
ATOM 1629 N N . ALA B 1 39 ? 38.047 51.740 6.085 1.00 55.77 36 ALA B N 1
ATOM 1630 C CA . ALA B 1 39 ? 39.370 52.320 6.208 1.00 56.81 36 ALA B CA 1
ATOM 1631 C C . ALA B 1 39 ? 39.260 53.760 6.728 1.00 56.66 36 ALA B C 1
ATOM 1632 O O . ALA B 1 39 ? 38.732 53.993 7.826 1.00 55.53 36 ALA B O 1
ATOM 1634 N N . ALA B 1 40 ? 39.687 54.709 5.887 1.00 57.33 37 ALA B N 1
ATOM 1635 C CA . ALA B 1 40 ? 40.122 56.051 6.308 1.00 57.47 37 ALA B CA 1
ATOM 1636 C C . ALA B 1 40 ? 39.069 57.073 6.805 1.00 57.16 37 ALA B C 1
ATOM 1637 O O . ALA B 1 40 ? 37.921 57.107 6.357 1.00 57.15 37 ALA B O 1
ATOM 1639 N N A ALA B 1 44 ? 43.794 53.766 12.948 0.50 39.06 41 ALA B N 1
ATOM 1640 N N B ALA B 1 44 ? 40.318 57.391 11.850 0.50 42.86 41 ALA B N 1
ATOM 1641 C CA A ALA B 1 44 ? 42.914 54.533 13.820 0.50 40.03 41 ALA B CA 1
ATOM 1642 C CA B ALA B 1 44 ? 39.883 57.982 10.584 0.50 43.85 41 ALA B CA 1
ATOM 1643 C C A ALA B 1 44 ? 42.621 55.907 13.250 0.50 40.54 41 ALA B C 1
ATOM 1644 C C B ALA B 1 44 ? 40.091 59.471 10.627 0.50 44.67 41 ALA B C 1
ATOM 1645 O O A ALA B 1 44 ? 42.601 56.099 12.045 0.50 40.90 41 ALA B O 1
ATOM 1646 O O B ALA B 1 44 ? 40.058 60.180 9.612 0.50 44.32 41 ALA B O 1
ATOM 1649 N N A PHE B 1 45 ? 42.384 56.863 14.133 0.50 41.44 42 PHE B N 1
ATOM 1650 N N B PHE B 1 45 ? 40.298 59.937 11.842 0.50 45.88 42 PHE B N 1
ATOM 1651 C CA A PHE B 1 45 ? 42.087 58.199 13.695 0.50 42.21 42 PHE B CA 1
ATOM 1652 C CA B PHE B 1 45 ? 40.323 61.331 12.094 0.50 47.65 42 PHE B CA 1
ATOM 1653 C C A PHE B 1 45 ? 43.401 58.826 13.298 0.50 44.63 42 PHE B C 1
ATOM 1654 C C B PHE B 1 45 ? 41.741 61.681 12.501 0.50 49.38 42 PHE B C 1
ATOM 1655 O O A PHE B 1 45 ? 44.463 58.228 13.457 0.50 44.79 42 PHE B O 1
ATOM 1656 O O B PHE B 1 45 ? 41.980 62.737 13.093 0.50 49.82 42 PHE B O 1
ATOM 1671 N N A LEU B 1 46 ? 43.327 60.011 12.723 0.50 47.65 43 LEU B N 1
ATOM 1672 N N B LEU B 1 46 ? 42.665 60.777 12.141 0.50 51.48 43 LEU B N 1
ATOM 1673 C CA A LEU B 1 46 ? 44.517 60.709 12.320 0.50 51.41 43 LEU B CA 1
ATOM 1674 C CA B LEU B 1 46 ? 44.131 60.928 12.312 0.50 53.76 43 LEU B CA 1
ATOM 1675 C C A LEU B 1 46 ? 44.552 62.075 12.996 0.50 53.69 43 LEU B C 1
ATOM 1676 C C B LEU B 1 46 ? 44.505 62.142 13.163 0.50 55.16 43 LEU B C 1
ATOM 1677 O O A LEU B 1 46 ? 43.533 62.599 13.431 0.50 54.03 43 LEU B O 1
ATOM 1678 O O B LEU B 1 46 ? 43.661 62.640 13.903 0.50 55.36 43 LEU B O 1
ATOM 1687 N N . LYS B 1 47 ? 45.751 62.626 13.074 1.00 56.58 44 LYS B N 1
ATOM 1688 C CA . LYS B 1 47 ? 46.066 63.900 13.734 1.00 59.91 44 LYS B CA 1
ATOM 1689 C C . LYS B 1 47 ? 45.114 65.015 13.250 1.00 61.94 44 LYS B C 1
ATOM 1690 O O . LYS B 1 47 ? 45.106 65.365 12.061 1.00 62.67 44 LYS B O 1
ATOM 1696 N N . GLU B 1 48 ? 44.277 65.506 14.168 1.00 63.30 45 GLU B N 1
ATOM 1697 C CA . GLU B 1 48 ? 43.488 66.721 13.941 1.00 64.64 45 GLU B CA 1
ATOM 1698 C C . GLU B 1 48 ? 44.158 67.946 14.569 1.00 64.95 45 GLU B C 1
ATOM 1699 O O . GLU B 1 48 ? 45.314 68.248 14.257 1.00 65.73 45 GLU B O 1
ATOM 1705 N N . ASP B 1 53 ? 42.979 73.498 9.746 1.00 105.47 50 ASP B N 1
ATOM 1706 C CA . ASP B 1 53 ? 42.804 74.526 8.721 1.00 105.99 50 ASP B CA 1
ATOM 1707 C C . ASP B 1 53 ? 43.196 74.022 7.315 1.00 106.02 50 ASP B C 1
ATOM 1708 O O . ASP B 1 53 ? 44.322 73.554 7.117 1.00 106.37 50 ASP B O 1
ATOM 1710 N N . PRO B 1 54 ? 42.269 74.121 6.333 1.00 105.59 51 PRO B N 1
ATOM 1711 C CA . PRO B 1 54 ? 40.913 74.651 6.491 1.00 104.24 51 PRO B CA 1
ATOM 1712 C C . PRO B 1 54 ? 39.877 73.547 6.720 1.00 101.92 51 PRO B C 1
ATOM 1713 O O . PRO B 1 54 ? 38.789 73.811 7.237 1.00 102.05 51 PRO B O 1
ATOM 1717 N N . TRP B 1 55 ? 40.228 72.319 6.347 1.00 99.08 52 TRP B N 1
ATOM 1718 C CA . TRP B 1 55 ? 39.281 71.214 6.336 1.00 95.90 52 TRP B CA 1
ATOM 1719 C C . TRP B 1 55 ? 39.067 70.593 7.723 1.00 92.98 52 TRP B C 1
ATOM 1720 O O . TRP B 1 55 ? 38.051 69.918 7.968 1.00 92.46 52 TRP B O 1
ATOM 1731 N N . ASP B 1 56 ? 40.016 70.839 8.628 1.00 90.36 53 ASP B N 1
ATOM 1732 C CA . ASP B 1 56 ? 39.907 70.379 10.020 1.00 87.31 53 ASP B CA 1
ATOM 1733 C C . ASP B 1 56 ? 39.184 71.379 10.946 1.00 86.19 53 ASP B C 1
ATOM 1734 O O . ASP B 1 56 ? 39.181 71.211 12.174 1.00 86.06 53 ASP B O 1
ATOM 1739 N N . ALA B 1 57 ? 38.567 72.400 10.341 1.00 84.83 54 ALA B N 1
ATOM 1740 C CA . ALA B 1 57 ? 37.730 73.383 11.047 1.00 83.39 54 ALA B CA 1
ATOM 1741 C C . ALA B 1 57 ? 36.242 72.981 11.144 1.00 81.83 54 ALA B C 1
ATOM 1742 O O . ALA B 1 57 ? 35.565 73.247 12.149 1.00 81.78 54 ALA B O 1
ATOM 1744 N N . ARG B 1 58 ? 35.740 72.337 10.095 1.00 79.50 55 ARG B N 1
ATOM 1745 C CA . ARG B 1 58 ? 34.304 72.115 9.939 1.00 76.73 55 ARG B CA 1
ATOM 1746 C C . ARG B 1 58 ? 33.672 71.019 10.842 1.00 73.81 55 ARG B C 1
ATOM 1747 O O . ARG B 1 58 ? 32.450 70.945 10.944 1.00 73.11 55 ARG B O 1
ATOM 1749 N N . TRP B 1 59 ? 34.487 70.201 11.512 1.00 70.64 56 TRP B N 1
ATOM 1750 C CA . TRP B 1 59 ? 33.960 68.995 12.194 1.00 67.30 56 TRP B CA 1
ATOM 1751 C C . TRP B 1 59 ? 34.165 68.856 13.710 1.00 64.13 56 TRP B C 1
ATOM 1752 O O . TRP B 1 59 ? 35.034 69.520 14.282 1.00 64.08 56 TRP B O 1
ATOM 1763 N N . HIS B 1 60 ? 33.351 67.980 14.328 1.00 59.85 57 HIS B N 1
ATOM 1764 C CA . HIS B 1 60 ? 33.095 67.947 15.785 1.00 55.66 57 HIS B CA 1
ATOM 1765 C C . HIS B 1 60 ? 32.683 66.522 16.236 1.00 51.33 57 HIS B C 1
ATOM 1766 O O . HIS B 1 60 ? 31.973 65.827 15.519 1.00 51.01 57 HIS B O 1
ATOM 1773 N N . LEU B 1 61 ? 33.096 66.098 17.429 1.00 46.39 58 LEU B N 1
ATOM 1774 C CA . LEU B 1 61 ? 32.800 64.745 17.893 1.00 41.29 58 LEU B CA 1
ATOM 1775 C C . LEU B 1 61 ? 31.964 64.689 19.178 1.00 38.57 58 LEU B C 1
ATOM 1776 O O . LEU B 1 61 ? 32.194 65.437 20.123 1.00 37.46 58 LEU B O 1
ATOM 1781 N N . LEU B 1 62 ? 31.003 63.775 19.181 1.00 35.14 59 LEU B N 1
ATOM 1782 C CA . LEU B 1 62 ? 30.154 63.490 20.311 1.00 32.89 59 LEU B CA 1
ATOM 1783 C C . LEU B 1 62 ? 30.379 62.058 20.712 1.00 31.31 59 LEU B C 1
ATOM 1784 O O . LEU B 1 62 ? 30.347 61.162 19.870 1.00 31.41 59 LEU B O 1
ATOM 1789 N N . ALA B 1 63 ? 30.611 61.825 21.991 1.00 29.58 60 ALA B N 1
ATOM 1790 C CA . ALA B 1 63 ? 30.737 60.465 22.480 1.00 27.29 60 ALA B CA 1
ATOM 1791 C C . ALA B 1 63 ? 29.332 59.900 22.702 1.00 26.85 60 ALA B C 1
ATOM 1792 O O . ALA B 1 63 ? 28.447 60.620 23.145 1.00 26.78 60 ALA B O 1
ATOM 1794 N N . ILE B 1 64 ? 29.139 58.614 22.422 1.00 26.01 61 ILE B N 1
ATOM 1795 C CA . ILE B 1 64 ? 27.889 57.928 22.746 1.00 26.06 61 ILE B CA 1
ATOM 1796 C C . ILE B 1 64 ? 28.187 57.090 23.978 1.00 26.60 61 ILE B C 1
ATOM 1797 O O . ILE B 1 64 ? 29.048 56.216 23.941 1.00 27.33 61 ILE B O 1
ATOM 1802 N N . VAL B 1 65 ? 27.511 57.395 25.077 1.00 26.61 62 VAL B N 1
ATOM 1803 C CA . VAL B 1 65 ? 27.796 56.777 26.359 1.00 27.32 62 VAL B CA 1
ATOM 1804 C C . VAL B 1 65 ? 26.599 55.938 26.764 1.00 27.72 62 VAL B C 1
ATOM 1805 O O . VAL B 1 65 ? 25.472 56.433 26.803 1.00 27.38 62 VAL B O 1
ATOM 1809 N N . ARG B 1 66 ? 26.845 54.672 27.076 1.00 28.77 63 ARG B N 1
ATOM 1810 C CA . ARG B 1 66 ? 25.777 53.787 27.504 1.00 30.10 63 ARG B CA 1
ATOM 1811 C C . ARG B 1 66 ? 25.399 54.109 28.953 1.00 31.02 63 ARG B C 1
ATOM 1812 O O . ARG B 1 66 ? 26.243 54.196 29.824 1.00 30.78 63 ARG B O 1
ATOM 1820 N N . ARG B 1 67 ? 24.121 54.328 29.198 1.00 32.48 64 ARG B N 1
ATOM 1821 C CA . ARG B 1 67 ? 23.691 54.799 30.513 1.00 34.27 64 ARG B CA 1
ATOM 1822 C C . ARG B 1 67 ? 23.883 53.791 31.636 1.00 36.33 64 ARG B C 1
ATOM 1823 O O . ARG B 1 67 ? 24.146 54.184 32.781 1.00 37.27 64 ARG B O 1
ATOM 1831 N N . SER B 1 68 ? 23.747 52.501 31.324 1.00 37.51 65 SER B N 1
ATOM 1832 C CA . SER B 1 68 ? 23.780 51.455 32.355 1.00 38.59 65 SER B CA 1
ATOM 1833 C C . SER B 1 68 ? 25.138 51.373 33.055 1.00 39.17 65 SER B C 1
ATOM 1834 O O . SER B 1 68 ? 25.215 51.106 34.256 1.00 39.64 65 SER B O 1
ATOM 1837 N N . ASP B 1 69 ? 26.222 51.594 32.320 1.00 38.74 66 ASP B N 1
ATOM 1838 C CA . ASP B 1 69 ? 27.524 51.405 32.921 1.00 38.15 66 ASP B CA 1
ATOM 1839 C C . ASP B 1 69 ? 28.456 52.574 32.640 1.00 37.46 66 ASP B C 1
ATOM 1840 O O . ASP B 1 69 ? 29.648 52.498 32.951 1.00 37.27 66 ASP B O 1
ATOM 1845 N N . GLU B 1 70 ? 27.924 53.648 32.054 1.00 36.13 67 GLU B N 1
ATOM 1846 C CA . GLU B 1 70 ? 28.753 54.805 31.671 1.00 35.80 67 GLU B CA 1
ATOM 1847 C C . GLU B 1 70 ? 29.915 54.473 30.721 1.00 34.46 67 GLU B C 1
ATOM 1848 O O . GLU B 1 70 ? 30.920 55.196 30.689 1.00 34.99 67 GLU B O 1
ATOM 1854 N N . ALA B 1 71 ? 29.801 53.397 29.953 1.00 32.32 68 ALA B N 1
ATOM 1855 C CA . ALA B 1 71 ? 30.846 53.082 28.984 1.00 31.02 68 ALA B CA 1
ATOM 1856 C C . ALA B 1 71 ? 30.682 53.913 27.698 1.00 29.65 68 ALA B C 1
ATOM 1857 O O . ALA B 1 71 ? 29.560 54.139 27.214 1.00 29.06 68 ALA B O 1
ATOM 1859 N N . VAL B 1 72 ? 31.806 54.404 27.185 1.00 28.59 69 VAL B N 1
ATOM 1860 C CA . VAL B 1 72 ? 31.856 55.058 25.901 1.00 27.83 69 VAL B CA 1
ATOM 1861 C C . VAL B 1 72 ? 31.805 53.929 24.869 1.00 27.76 69 VAL B C 1
ATOM 1862 O O . VAL B 1 72 ? 32.698 53.095 24.840 1.00 28.43 69 VAL B O 1
ATOM 1866 N N . VAL B 1 73 ? 30.749 53.896 24.048 1.00 26.56 70 VAL B N 1
ATOM 1867 C CA . VAL B 1 73 ? 30.495 52.745 23.208 1.00 25.99 70 VAL B CA 1
ATOM 1868 C C . VAL B 1 73 ? 30.501 53.126 21.748 1.00 25.87 70 VAL B C 1
ATOM 1869 O O . VAL B 1 73 ? 30.401 52.256 20.918 1.00 26.16 70 VAL B O 1
ATOM 1873 N N . GLY B 1 74 ? 30.593 54.420 21.438 1.00 25.06 71 GLY B N 1
ATOM 1874 C CA . GLY B 1 74 ? 30.638 54.858 20.061 1.00 24.08 71 GLY B CA 1
ATOM 1875 C C . GLY B 1 74 ? 30.862 56.333 19.962 1.00 24.75 71 GLY B C 1
ATOM 1876 O O . GLY B 1 74 ? 31.041 57.030 20.983 1.00 24.83 71 GLY B O 1
ATOM 1877 N N A SER B 1 75 ? 30.817 56.827 18.732 0.50 24.75 72 SER B N 1
ATOM 1878 N N B SER B 1 75 ? 30.864 56.848 18.741 0.50 25.13 72 SER B N 1
ATOM 1879 C CA A SER B 1 75 ? 31.119 58.226 18.450 0.50 25.18 72 SER B CA 1
ATOM 1880 C CA B SER B 1 75 ? 31.113 58.278 18.545 0.50 25.89 72 SER B CA 1
ATOM 1881 C C A SER B 1 75 ? 30.150 58.716 17.402 0.50 25.80 72 SER B C 1
ATOM 1882 C C B SER B 1 75 ? 30.337 58.768 17.343 0.50 26.23 72 SER B C 1
ATOM 1883 O O A SER B 1 75 ? 29.636 57.922 16.604 0.50 26.15 72 SER B O 1
ATOM 1884 O O B SER B 1 75 ? 30.123 58.015 16.387 0.50 26.64 72 SER B O 1
ATOM 1889 N N . CYS B 1 76 ? 29.879 60.013 17.406 1.00 26.47 73 CYS B N 1
ATOM 1890 C CA . CYS B 1 76 ? 29.132 60.609 16.312 1.00 28.29 73 CYS B CA 1
ATOM 1891 C C . CYS B 1 76 ? 29.918 61.802 15.848 1.00 30.15 73 CYS B C 1
ATOM 1892 O O . CYS B 1 76 ? 30.110 62.737 16.623 1.00 30.07 73 CYS B O 1
ATOM 1895 N N . ARG B 1 77 ? 30.383 61.754 14.598 1.00 32.24 74 ARG B N 1
ATOM 1896 C CA . ARG B 1 77 ? 31.157 62.834 13.993 1.00 35.05 74 ARG B CA 1
ATOM 1897 C C . ARG B 1 77 ? 30.228 63.746 13.191 1.00 36.25 74 ARG B C 1
ATOM 1898 O O . ARG B 1 77 ? 29.509 63.276 12.314 1.00 36.18 74 ARG B O 1
ATOM 1906 N N . ILE B 1 78 ? 30.242 65.039 13.498 1.00 37.99 75 ILE B N 1
ATOM 1907 C CA . ILE B 1 78 ? 29.405 66.000 12.786 1.00 40.81 75 ILE B CA 1
ATOM 1908 C C . ILE B 1 78 ? 30.280 67.026 12.073 1.00 43.56 75 ILE B C 1
ATOM 1909 O O . ILE B 1 78 ? 30.941 67.821 12.728 1.00 44.32 75 ILE B O 1
ATOM 1914 N N . GLU B 1 79 ? 30.286 66.995 10.740 1.00 46.55 76 GLU B N 1
ATOM 1915 C CA . GLU B 1 79 ? 31.067 67.934 9.916 1.00 49.97 76 GLU B CA 1
ATOM 1916 C C . GLU B 1 79 ? 30.114 68.995 9.339 1.00 52.29 76 GLU B C 1
ATOM 1917 O O . GLU B 1 79 ? 29.069 68.652 8.776 1.00 52.86 76 GLU B O 1
ATOM 1923 N N . PHE B 1 80 ? 30.457 70.274 9.509 1.00 55.26 77 PHE B N 1
ATOM 1924 C CA . PHE B 1 80 ? 29.570 71.394 9.105 1.00 58.27 77 PHE B CA 1
ATOM 1925 C C . PHE B 1 80 ? 30.004 72.093 7.832 1.00 60.97 77 PHE B C 1
ATOM 1926 O O . PHE B 1 80 ? 31.201 72.333 7.621 1.00 60.69 77 PHE B O 1
ATOM 1934 N N . GLY B 1 81 ? 29.015 72.399 6.991 1.00 63.96 78 GLY B N 1
ATOM 1935 C CA . GLY B 1 81 ? 29.136 73.457 5.981 1.00 68.11 78 GLY B CA 1
ATOM 1936 C C . GLY B 1 81 ? 28.399 74.705 6.476 1.00 70.37 78 GLY B C 1
ATOM 1937 O O . GLY B 1 81 ? 27.784 74.688 7.558 1.00 70.22 78 GL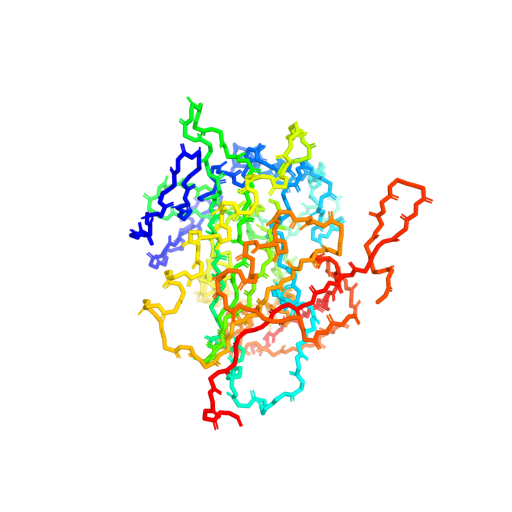Y B O 1
ATOM 1938 N N . LYS B 1 82 ? 28.456 75.789 5.707 1.00 72.74 79 LYS B N 1
ATOM 1939 C CA . LYS B 1 82 ? 27.665 76.981 6.050 1.00 74.58 79 LYS B CA 1
ATOM 1940 C C . LYS B 1 82 ? 26.176 76.603 6.168 1.00 74.70 79 LYS B C 1
ATOM 1941 O O . LYS B 1 82 ? 25.515 76.879 7.182 1.00 74.49 79 LYS B O 1
ATOM 1943 N N . GLN B 1 83 ? 25.676 75.930 5.138 1.00 74.10 80 GLN B N 1
ATOM 1944 C CA . GLN B 1 83 ? 24.296 75.493 5.113 1.00 72.86 80 GLN B CA 1
ATOM 1945 C C . GLN B 1 83 ? 24.064 74.146 5.833 1.00 70.72 80 GLN B C 1
ATOM 1946 O O . GLN B 1 83 ? 22.961 73.898 6.344 1.00 70.81 80 GLN B O 1
ATOM 1948 N N . THR B 1 84 ? 25.117 73.321 5.914 1.00 67.60 81 THR B N 1
ATOM 1949 C CA . THR B 1 84 ? 25.002 71.861 6.078 1.00 63.74 81 THR B CA 1
ATOM 1950 C C . THR B 1 84 ? 25.551 71.251 7.373 1.00 60.98 81 THR B C 1
ATOM 1951 O O . THR B 1 84 ? 26.359 71.860 8.078 1.00 61.10 81 THR B O 1
ATOM 1953 N N . ALA B 1 85 ? 25.103 70.028 7.663 1.00 57.09 82 ALA B N 1
ATOM 1954 C CA . ALA B 1 85 ? 25.672 69.168 8.708 1.00 53.36 82 ALA B CA 1
ATOM 1955 C C . ALA B 1 85 ? 25.650 67.730 8.207 1.00 50.91 82 ALA B C 1
ATOM 1956 O O . ALA B 1 85 ? 24.621 67.264 7.704 1.00 50.57 82 ALA B O 1
ATOM 1958 N N . SER B 1 86 ? 26.775 67.035 8.331 1.00 47.71 83 SER B N 1
ATOM 1959 C CA . SER B 1 86 ? 26.850 65.658 7.880 1.00 45.28 83 SER B CA 1
ATOM 1960 C C . SER B 1 86 ? 27.355 64.777 8.997 1.00 42.22 83 SER B C 1
ATOM 1961 O O . SER B 1 86 ? 28.369 65.088 9.611 1.00 42.02 83 SER B O 1
ATOM 1964 N N . LEU B 1 87 ? 26.664 63.668 9.237 1.00 39.10 84 LEU B N 1
ATOM 1965 C CA . LEU B 1 87 ? 26.985 62.769 10.357 1.00 36.45 84 LEU B CA 1
ATOM 1966 C C . LEU B 1 87 ? 27.606 61.445 9.939 1.00 34.74 84 LEU B C 1
ATOM 1967 O O . LEU B 1 87 ? 27.268 60.887 8.906 1.00 34.30 84 LEU B O 1
ATOM 1972 N N . ARG B 1 88 ? 28.469 60.926 10.804 1.00 32.80 85 ARG B N 1
ATOM 1973 C CA . ARG B 1 88 ? 29.128 59.636 10.595 1.00 31.12 85 ARG B CA 1
ATOM 1974 C C . ARG B 1 88 ? 29.310 58.976 11.961 1.00 29.55 85 ARG B C 1
ATOM 1975 O O . ARG B 1 88 ? 29.803 59.603 12.894 1.00 28.39 85 ARG B O 1
ATOM 1983 N N . PHE B 1 89 ? 28.926 57.712 12.075 1.00 28.76 86 PHE B N 1
ATOM 1984 C CA . PHE B 1 89 ? 29.054 57.009 13.339 1.00 28.75 86 PHE B CA 1
ATOM 1985 C C . PHE B 1 89 ? 30.169 55.998 13.300 1.00 29.30 86 PHE B C 1
ATOM 1986 O O . PHE B 1 89 ? 30.430 55.384 12.271 1.00 29.27 86 PHE B O 1
ATOM 1994 N N . HIS B 1 90 ? 30.841 55.834 14.428 1.00 29.55 87 HIS B N 1
ATOM 1995 C CA . HIS B 1 90 ? 31.734 54.718 14.592 1.00 30.27 87 HIS B CA 1
ATOM 1996 C C . HIS B 1 90 ? 31.465 54.077 15.945 1.00 30.01 87 HIS B C 1
ATOM 1997 O O . HIS B 1 90 ? 31.466 54.776 16.956 1.00 30.59 87 HIS B O 1
ATOM 2012 N N . ALA B 1 92 ? 32.129 50.952 18.900 1.00 27.61 89 ALA B N 1
ATOM 2013 C CA . ALA B 1 92 ? 33.133 50.007 19.364 1.00 27.37 89 ALA B CA 1
ATOM 2014 C C . ALA B 1 92 ? 32.892 48.607 18.744 1.00 27.46 89 ALA B C 1
ATOM 2015 O O . ALA B 1 92 ? 31.744 48.168 18.599 1.00 26.79 89 ALA B O 1
ATOM 2017 N N . PRO B 1 93 ? 33.971 47.909 18.360 1.00 27.64 90 PRO B N 1
ATOM 2018 C CA . PRO B 1 93 ? 33.764 46.632 17.674 1.00 28.44 90 PRO B CA 1
ATOM 2019 C C . PRO B 1 93 ? 33.158 45.526 18.562 1.00 29.08 90 PRO B C 1
ATOM 2020 O O . PRO B 1 93 ? 32.484 44.609 18.057 1.00 29.33 90 PRO B O 1
ATOM 2024 N N . TRP B 1 94 ? 33.384 45.608 19.864 1.00 29.21 91 TRP B N 1
ATOM 2025 C CA . TRP B 1 94 ? 32.903 44.571 20.783 1.00 29.42 91 TRP B CA 1
ATOM 2026 C C . TRP B 1 94 ? 31.490 44.854 21.229 1.00 29.18 91 TRP B C 1
ATOM 2027 O O . TRP B 1 94 ? 30.967 44.123 22.052 1.00 30.35 91 TRP B O 1
ATOM 2038 N N . LEU B 1 95 ? 30.880 45.915 20.718 1.00 28.21 92 LEU B N 1
ATOM 2039 C CA . LEU B 1 95 ? 29.624 46.421 21.287 1.00 28.30 92 LEU B CA 1
ATOM 2040 C C . LEU B 1 95 ? 28.440 45.492 21.078 1.00 28.65 92 LEU B C 1
ATOM 2041 O O . LEU B 1 95 ? 28.197 45.042 19.961 1.00 29.34 92 LEU B O 1
ATO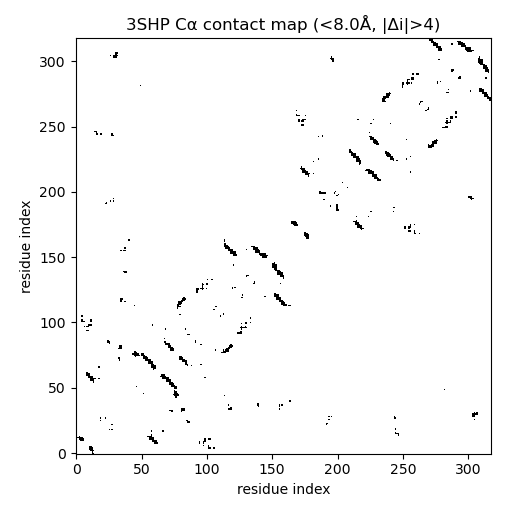M 2046 N N . ASP B 1 96 ? 27.727 45.198 22.159 1.00 28.78 93 ASP B N 1
ATOM 2047 C CA . ASP B 1 96 ? 26.452 44.485 22.096 1.00 29.60 93 ASP B CA 1
ATOM 2048 C C . ASP B 1 96 ? 25.389 45.433 21.580 1.00 28.95 93 ASP B C 1
ATOM 2049 O O . ASP B 1 96 ? 25.320 46.572 22.039 1.00 28.35 93 ASP B O 1
ATOM 2054 N N . ASP B 1 97 ? 24.560 44.964 20.653 1.00 29.30 94 ASP B N 1
ATOM 2055 C CA . ASP B 1 97 ? 23.406 45.737 20.157 1.00 30.51 94 ASP B CA 1
ATOM 2056 C C . ASP B 1 97 ? 23.792 47.062 19.539 1.00 28.93 94 ASP B C 1
ATOM 2057 O O . ASP B 1 97 ? 23.140 48.088 19.777 1.00 28.46 94 ASP B O 1
ATOM 2062 N N . ALA B 1 98 ? 24.844 47.045 18.734 1.00 27.68 95 ALA B N 1
ATOM 2063 C CA . ALA B 1 98 ? 25.386 48.287 18.202 1.00 26.43 95 ALA B CA 1
ATOM 2064 C C . ALA B 1 98 ? 24.361 49.030 17.344 1.00 26.14 95 ALA B C 1
ATOM 2065 O O . ALA B 1 98 ? 24.297 50.247 17.388 1.00 26.19 95 ALA B O 1
ATOM 2067 N N . ASP B 1 99 ? 23.539 48.299 16.600 1.00 26.23 96 ASP B N 1
ATOM 2068 C CA . ASP B 1 99 ? 22.596 48.931 15.692 1.00 26.41 96 ASP B CA 1
ATOM 2069 C C . ASP B 1 99 ? 21.464 49.639 16.426 1.00 26.76 96 ASP B C 1
ATOM 2070 O O . ASP B 1 99 ? 21.037 50.724 16.012 1.00 26.45 96 ASP B O 1
ATOM 2075 N N . VAL B 1 100 ? 20.994 49.032 17.520 1.00 27.53 97 VAL B N 1
ATOM 2076 C CA . VAL B 1 100 ? 20.005 49.651 18.414 1.00 27.75 97 VAL B CA 1
ATOM 2077 C C . VAL B 1 100 ? 20.574 50.942 19.041 1.00 28.06 97 VAL B C 1
ATOM 2078 O O . VAL B 1 100 ? 19.911 51.994 19.062 1.00 28.39 97 VAL B O 1
ATOM 2082 N N . LEU B 1 101 ? 21.807 50.878 19.523 1.00 27.88 98 LEU B N 1
ATOM 2083 C CA . LEU B 1 101 ? 22.395 52.025 20.198 1.00 28.28 98 LEU B CA 1
ATOM 2084 C C . LEU B 1 101 ? 22.691 53.149 19.218 1.00 27.67 98 LEU B C 1
ATOM 2085 O O . LEU B 1 101 ? 22.434 54.317 19.516 1.00 28.00 98 LEU B O 1
ATOM 2090 N N . ARG B 1 102 ? 23.218 52.792 18.048 1.00 27.44 99 ARG B N 1
ATOM 2091 C CA . ARG B 1 102 ? 23.510 53.772 16.994 1.00 26.82 99 ARG B CA 1
ATOM 2092 C C . ARG B 1 102 ? 22.215 54.420 16.522 1.00 26.36 99 ARG B C 1
ATOM 2093 O O . ARG B 1 102 ? 22.172 55.633 16.314 1.00 25.76 99 ARG B O 1
ATOM 2101 N N . ALA B 1 103 ? 21.167 53.619 16.362 1.00 25.90 100 ALA B N 1
ATOM 2102 C CA . ALA B 1 103 ? 19.880 54.153 15.916 1.00 26.36 100 ALA B CA 1
ATOM 2103 C C . ALA B 1 103 ? 19.371 55.185 16.934 1.00 27.27 100 ALA B C 1
ATOM 2104 O O . ALA B 1 103 ? 18.864 56.257 16.561 1.00 26.99 100 ALA B O 1
ATOM 2106 N N . GLU B 1 104 ? 19.522 54.860 18.217 1.00 27.69 101 GLU B N 1
ATOM 2107 C CA . GLU B 1 104 ? 19.099 55.780 19.285 1.00 28.23 101 GLU B CA 1
ATOM 2108 C C . GLU B 1 104 ? 19.901 57.097 19.280 1.00 28.07 101 GLU B C 1
ATOM 2109 O O . GLU B 1 104 ? 19.324 58.187 19.396 1.00 28.73 101 GLU B O 1
ATOM 2115 N N . ALA B 1 105 ? 21.219 57.000 19.151 1.00 27.27 102 ALA B N 1
ATOM 2116 C CA . ALA B 1 105 ? 22.039 58.195 18.932 1.00 27.91 102 ALA B CA 1
ATOM 2117 C C . ALA B 1 105 ? 21.540 59.050 17.750 1.00 28.47 102 ALA B C 1
ATOM 2118 O O . ALA B 1 105 ? 21.425 60.265 17.874 1.00 28.62 102 ALA B O 1
ATOM 2120 N N . LEU B 1 106 ? 21.246 58.427 16.613 1.00 28.82 103 LEU B N 1
ATOM 2121 C CA . LEU B 1 106 ? 20.730 59.179 15.477 1.00 29.88 103 LEU B CA 1
ATOM 2122 C C . LEU B 1 106 ? 19.442 59.887 15.860 1.00 30.80 103 LEU B C 1
ATOM 2123 O O . LEU B 1 106 ? 19.249 61.067 15.524 1.00 29.43 103 LEU B O 1
ATOM 2128 N N . GLU B 1 107 ? 18.561 59.129 16.518 1.00 31.91 104 GLU B N 1
ATOM 2129 C CA . GLU B 1 107 ? 17.269 59.611 17.001 1.00 34.19 104 GLU B CA 1
ATOM 2130 C C . GLU B 1 107 ? 17.466 60.847 17.897 1.00 33.72 104 GLU B C 1
ATOM 2131 O O . GLU B 1 107 ? 16.638 61.747 17.896 1.00 34.52 104 GLU B O 1
ATOM 2137 N N . LEU B 1 108 ? 18.578 60.886 18.630 1.00 32.68 105 LEU B N 1
ATOM 2138 C CA . LEU B 1 108 ? 18.900 62.002 19.496 1.00 31.90 105 LEU B CA 1
ATOM 2139 C C . LEU B 1 108 ? 19.526 63.170 18.752 1.00 32.50 105 LEU B C 1
ATOM 2140 O O . LEU B 1 108 ? 19.141 64.304 18.994 1.00 32.01 105 LEU B O 1
ATOM 2145 N N . VAL B 1 109 ? 20.504 62.906 17.883 1.00 32.93 106 VAL B N 1
ATOM 2146 C CA . VAL B 1 109 ? 21.242 63.986 17.199 1.00 34.48 106 VAL B CA 1
ATOM 2147 C C . VAL B 1 109 ? 20.408 64.795 16.193 1.00 35.75 106 VAL B C 1
ATOM 2148 O O . VAL B 1 109 ? 20.560 66.000 16.128 1.00 35.78 106 VAL B O 1
ATOM 2152 N N . VAL B 1 110 ? 19.572 64.120 15.398 1.00 37.54 107 VAL B N 1
ATOM 2153 C CA . VAL B 1 110 ? 18.754 64.775 14.354 1.00 39.68 107 VAL B CA 1
ATOM 2154 C C . VAL B 1 110 ? 17.813 65.860 14.925 1.00 41.24 107 VAL B C 1
ATOM 2155 O O . VAL B 1 110 ? 17.887 67.011 14.483 1.00 42.02 107 VAL B O 1
ATOM 2159 N N . PRO B 1 111 ? 16.963 65.524 15.924 1.00 42.33 108 PRO B N 1
ATOM 2160 C CA . PRO B 1 111 ? 16.114 66.591 16.466 1.00 43.84 108 PRO B CA 1
ATOM 2161 C C . PRO B 1 111 ? 16.916 67.731 17.081 1.00 44.84 108 PRO B C 1
ATOM 2162 O O . PRO B 1 111 ? 16.457 68.870 17.068 1.00 45.37 108 PRO B O 1
ATOM 2166 N N . TRP B 1 112 ? 18.092 67.432 17.625 1.00 45.58 109 TRP B N 1
ATOM 2167 C CA . TRP B 1 112 ? 18.960 68.482 18.163 1.00 46.70 109 TRP B CA 1
ATOM 2168 C C . TRP B 1 112 ? 19.407 69.450 17.069 1.00 48.64 109 TRP B C 1
ATOM 2169 O O . TRP B 1 112 ? 19.416 70.651 17.270 1.00 48.48 109 TRP B O 1
ATOM 2180 N N . LEU B 1 113 ? 19.771 68.905 15.912 1.00 51.19 110 LEU B N 1
ATOM 2181 C CA . LEU B 1 113 ? 20.210 69.687 14.762 1.00 53.46 110 LEU B CA 1
ATOM 2182 C C . LEU B 1 113 ? 19.060 70.479 14.160 1.00 55.90 110 LEU B C 1
ATOM 2183 O O . LEU B 1 113 ? 19.275 71.466 13.456 1.00 56.52 110 LEU B O 1
ATOM 2188 N N . ARG B 1 114 ? 17.839 70.043 14.444 1.00 58.07 111 ARG B N 1
ATOM 2189 C CA . ARG B 1 114 ? 16.657 70.767 14.019 1.00 60.67 111 ARG B CA 1
ATOM 2190 C C . ARG B 1 114 ? 16.212 71.808 15.032 1.00 61.86 111 ARG B C 1
ATOM 2191 O O . ARG B 1 114 ? 16.010 72.961 14.671 1.00 62.38 111 ARG B O 1
ATOM 2199 N N . ASP B 1 115 ? 16.050 71.405 16.291 1.00 62.57 112 ASP B N 1
ATOM 2200 C CA . ASP B 1 115 ? 15.473 72.299 17.305 1.00 63.74 112 ASP B CA 1
ATOM 2201 C C . ASP B 1 115 ? 16.483 73.300 17.872 1.00 63.83 112 ASP B C 1
ATOM 2202 O O . ASP B 1 115 ? 16.093 74.220 18.610 1.00 63.87 112 ASP B O 1
ATOM 2207 N N . GLU B 1 116 ? 17.761 73.122 17.520 1.00 63.40 113 GLU B N 1
ATOM 2208 C CA . GLU B 1 116 ? 18.846 73.953 18.053 1.00 63.75 113 GLU B CA 1
ATOM 2209 C C . GLU B 1 116 ? 19.838 74.456 16.996 1.00 64.13 113 GLU B C 1
ATOM 2210 O O . GLU B 1 116 ? 20.893 75.004 17.332 1.00 64.12 113 GLU B O 1
ATOM 2216 N N . HIS B 1 117 ? 19.516 74.260 15.724 1.00 64.83 114 HIS B N 1
ATOM 2217 C CA . HIS B 1 117 ? 20.335 74.808 14.643 1.00 65.81 114 HIS B CA 1
ATOM 2218 C C . HIS B 1 117 ? 19.419 75.307 13.543 1.00 67.44 114 HIS B C 1
ATOM 2219 O O . HIS B 1 117 ? 18.205 75.097 13.585 1.00 67.57 114 HIS B O 1
ATOM 2226 N N . GLU B 1 118 ? 20.004 75.978 12.562 1.00 69.31 115 GLU B N 1
ATOM 2227 C CA . GLU B 1 118 ? 19.260 76.455 11.410 1.00 71.44 115 GLU B CA 1
ATOM 2228 C C . GLU B 1 118 ? 19.953 75.938 10.171 1.00 71.30 115 GLU B C 1
ATOM 2229 O O . GLU B 1 118 ? 20.844 76.588 9.630 1.00 71.49 115 GLU B O 1
ATOM 2235 N N . LEU B 1 119 ? 19.558 74.742 9.746 1.00 70.97 116 LEU B N 1
ATOM 2236 C CA . LEU B 1 119 ? 20.235 74.041 8.655 1.00 70.77 116 LEU B CA 1
ATOM 2237 C C . LEU B 1 119 ? 19.283 73.790 7.497 1.00 70.86 116 LEU B C 1
ATOM 2238 O O . LEU B 1 119 ? 18.098 73.512 7.702 1.00 71.10 116 LEU B O 1
ATOM 2243 N N . LEU B 1 120 ? 19.806 73.903 6.280 1.00 71.46 117 LEU B N 1
ATOM 2244 C CA . LEU B 1 120 ? 19.012 73.652 5.084 1.00 71.14 117 LEU B CA 1
ATOM 2245 C C . LEU B 1 120 ? 19.044 72.156 4.746 1.00 68.83 117 LEU B C 1
ATOM 2246 O O . LEU B 1 120 ? 18.070 71.619 4.218 1.00 68.30 117 LEU B O 1
ATOM 2251 N N . VAL B 1 121 ? 20.158 71.501 5.088 1.00 65.36 118 VAL B N 1
ATOM 2252 C CA . VAL B 1 121 ? 20.420 70.107 4.738 1.00 61.71 118 VAL B CA 1
ATOM 2253 C C . VAL B 1 121 ? 21.155 69.353 5.854 1.00 58.71 118 VAL B C 1
ATOM 2254 O O . VAL B 1 121 ? 22.202 69.803 6.326 1.00 59.00 118 VAL B O 1
ATOM 2258 N N . ILE B 1 122 ? 20.593 68.216 6.272 1.00 54.65 119 ILE B N 1
ATOM 2259 C CA . ILE B 1 122 ? 21.260 67.276 7.177 1.00 50.34 119 ILE B CA 1
ATOM 2260 C C . ILE B 1 122 ? 21.549 65.968 6.423 1.00 47.50 119 ILE B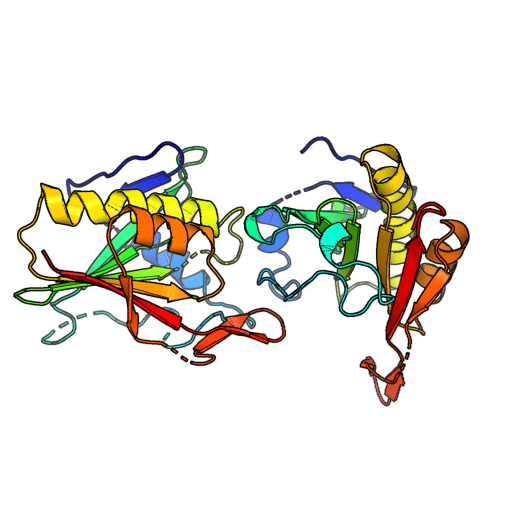 C 1
ATOM 2261 O O . ILE B 1 122 ? 20.651 65.386 5.813 1.00 46.30 119 ILE B O 1
ATOM 2266 N N . THR B 1 123 ? 22.801 65.516 6.507 1.00 44.47 120 THR B N 1
ATOM 2267 C CA . THR B 1 123 ? 23.305 64.345 5.810 1.00 41.69 120 THR B CA 1
ATOM 2268 C C . THR B 1 123 ? 23.782 63.295 6.820 1.00 39.30 120 THR B C 1
ATOM 2269 O O . THR B 1 123 ? 24.448 63.639 7.801 1.00 38.85 120 THR B O 1
ATOM 2273 N N . VAL B 1 124 ? 23.473 62.022 6.572 1.00 36.40 121 VAL B N 1
ATOM 2274 C CA . VAL B 1 124 ? 23.960 60.936 7.428 1.00 33.56 121 VAL B CA 1
ATOM 2275 C C . VAL B 1 124 ? 24.407 59.749 6.593 1.00 31.84 121 VAL B C 1
ATOM 2276 O O . VAL B 1 124 ? 23.687 59.325 5.682 1.00 31.76 121 VAL B O 1
ATOM 2280 N N . GLU B 1 125 ? 25.576 59.202 6.926 1.00 29.60 122 GLU B N 1
ATOM 2281 C CA . GLU B 1 125 ? 26.054 57.940 6.351 1.00 28.06 122 GLU B CA 1
ATOM 2282 C C . GLU B 1 125 ? 25.561 56.728 7.127 1.00 26.54 122 GLU B C 1
ATOM 2283 O O . GLU B 1 125 ? 25.705 56.669 8.352 1.00 26.26 122 GLU B O 1
ATOM 2289 N N . ILE B 1 126 ? 24.994 55.756 6.423 1.00 24.95 123 ILE B N 1
ATOM 2290 C CA . ILE B 1 126 ? 24.466 54.559 7.066 1.00 23.36 123 ILE B CA 1
ATOM 2291 C C . ILE B 1 126 ? 24.660 53.364 6.142 1.00 23.35 123 ILE B C 1
ATOM 2292 O O . ILE B 1 126 ? 24.341 53.454 4.962 1.00 23.27 123 ILE B O 1
ATOM 2297 N N . ALA B 1 127 ? 25.202 52.260 6.655 1.00 22.53 124 ALA B N 1
ATOM 2298 C CA . ALA B 1 127 ? 25.388 51.069 5.841 1.00 22.15 124 ALA B CA 1
ATOM 2299 C C . ALA B 1 127 ? 24.025 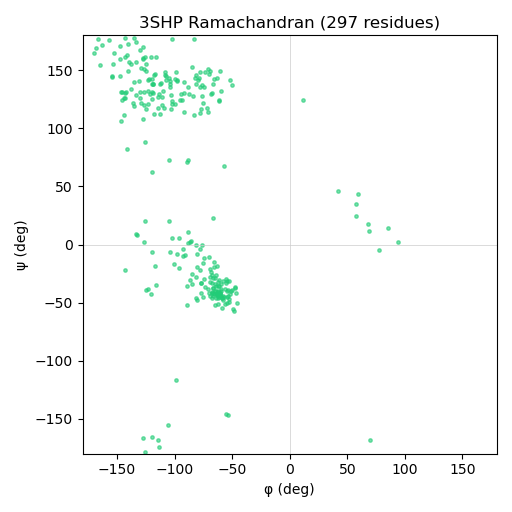50.463 5.503 1.00 22.46 124 ALA B C 1
ATOM 2300 O O . ALA B 1 127 ? 23.074 50.558 6.296 1.00 22.53 124 ALA B O 1
ATOM 2302 N N . ALA B 1 128 ? 23.940 49.822 4.339 1.00 22.43 125 ALA B N 1
ATOM 2303 C CA . ALA B 1 128 ? 22.666 49.315 3.831 1.00 23.03 125 ALA B CA 1
ATOM 2304 C C . ALA B 1 128 ? 22.072 48.204 4.685 1.00 23.21 125 ALA B C 1
ATOM 2305 O O . ALA B 1 128 ? 20.903 47.868 4.507 1.00 24.02 125 ALA B O 1
ATOM 2307 N N . ASP B 1 129 ? 22.870 47.613 5.575 1.00 22.92 126 ASP B N 1
ATOM 2308 C CA . ASP B 1 129 ? 22.393 46.518 6.423 1.00 23.36 126 ASP B CA 1
ATOM 2309 C C . ASP B 1 129 ? 22.076 46.959 7.859 1.00 23.92 126 ASP B C 1
ATOM 2310 O O . ASP B 1 129 ? 21.765 46.118 8.714 1.00 23.54 126 ASP B O 1
ATOM 2315 N N . GLU B 1 130 ? 22.162 48.267 8.121 1.00 24.01 127 GLU B N 1
ATOM 2316 C CA . GLU B 1 130 ? 21.942 48.783 9.474 1.00 25.09 127 GLU B CA 1
ATOM 2317 C C . GLU B 1 130 ? 20.449 49.109 9.684 1.00 25.98 127 GLU B C 1
ATOM 2318 O O . GLU B 1 130 ? 20.038 50.276 9.770 1.00 25.45 127 GLU B O 1
ATOM 2324 N N . GLN B 1 131 ? 19.661 48.042 9.776 1.00 27.69 128 GLN B N 1
ATOM 2325 C CA . GLN B 1 131 ? 18.188 48.108 9.747 1.00 30.48 128 GLN B CA 1
ATOM 2326 C C . GLN B 1 131 ? 17.616 49.192 10.639 1.00 30.44 128 GLN B C 1
ATOM 2327 O O . GLN B 1 131 ? 16.784 49.976 10.216 1.00 31.07 128 GLN B O 1
ATOM 2333 N N . ARG B 1 132 ? 18.056 49.211 11.883 1.00 30.59 129 ARG B N 1
ATOM 2334 C CA . ARG B 1 132 ? 17.461 50.076 12.880 1.00 30.70 129 ARG B CA 1
ATOM 2335 C C . ARG B 1 132 ? 17.921 51.512 12.724 1.00 29.54 129 ARG B C 1
ATOM 2336 O O . ARG B 1 132 ? 17.155 52.445 12.952 1.00 29.58 129 ARG B O 1
ATOM 2344 N N . THR B 1 133 ? 19.158 51.694 12.290 1.00 28.07 130 THR B N 1
ATOM 2345 C CA . THR B 1 133 ? 19.654 53.025 12.027 1.00 26.87 130 THR B CA 1
ATOM 2346 C C . THR B 1 133 ? 18.908 53.627 10.823 1.00 27.76 130 THR B C 1
ATOM 2347 O O . THR B 1 133 ? 18.462 54.774 10.896 1.00 27.86 130 THR B O 1
ATOM 2351 N N . LEU B 1 134 ? 18.764 52.847 9.741 1.00 28.11 131 LEU B N 1
ATOM 2352 C CA . LEU B 1 134 ? 17.954 53.234 8.581 1.00 28.89 131 LEU B CA 1
ATOM 2353 C C . LEU B 1 134 ? 16.522 53.613 8.983 1.00 30.51 131 LEU B C 1
ATOM 2354 O O . LEU B 1 134 ? 15.983 54.630 8.511 1.00 31.08 131 LEU B O 1
ATOM 2359 N N . ALA B 1 135 ? 15.914 52.808 9.852 1.00 31.11 132 ALA B N 1
ATOM 2360 C CA . ALA B 1 135 ? 14.526 53.054 10.246 1.00 33.18 132 ALA B CA 1
ATOM 2361 C C . ALA B 1 135 ? 14.399 54.354 11.000 1.00 33.84 132 ALA B C 1
ATOM 2362 O O . ALA B 1 135 ? 13.396 55.050 10.847 1.00 34.77 132 ALA B O 1
ATOM 2364 N N . ALA B 1 136 ? 15.415 54.705 11.785 1.00 34.08 133 ALA B N 1
ATOM 2365 C CA . ALA B 1 136 ? 15.381 55.972 12.526 1.00 35.06 133 ALA B CA 1
ATOM 2366 C C . ALA B 1 136 ? 15.613 57.166 11.583 1.00 36.03 133 ALA B C 1
ATOM 2367 O O . ALA B 1 136 ? 15.001 58.229 11.757 1.00 36.40 133 ALA B O 1
ATOM 2369 N N . ALA B 1 137 ? 16.478 56.985 10.579 1.00 36.24 134 ALA B N 1
ATOM 2370 C CA . ALA B 1 137 ? 16.693 58.015 9.571 1.00 36.89 134 ALA B CA 1
ATOM 2371 C C . ALA B 1 137 ? 15.385 58.296 8.814 1.00 38.39 134 ALA B C 1
ATOM 2372 O O . ALA B 1 137 ? 15.007 59.468 8.631 1.00 38.76 134 ALA B O 1
ATOM 2374 N N . GLU B 1 138 ? 14.673 57.242 8.413 1.00 39.63 135 GLU B N 1
ATOM 2375 C CA . GLU B 1 138 ? 13.387 57.442 7.725 1.00 42.31 135 GLU B CA 1
ATOM 2376 C C . GLU B 1 138 ? 12.333 58.100 8.621 1.00 43.45 135 GLU B C 1
ATOM 2377 O O . GLU B 1 138 ? 11.603 58.977 8.165 1.00 43.53 135 GLU B O 1
ATOM 2383 N N . ALA B 1 139 ? 12.287 57.710 9.894 1.00 44.91 136 ALA B N 1
ATOM 2384 C CA . ALA B 1 139 ? 11.375 58.326 10.866 1.00 46.36 136 ALA B CA 1
ATOM 2385 C C . ALA B 1 139 ? 11.698 59.793 11.138 1.00 47.52 136 ALA B C 1
ATOM 2386 O O . ALA B 1 139 ? 10.805 60.587 11.474 1.00 48.69 136 ALA B O 1
ATOM 2388 N N . ALA B 1 140 ? 12.966 60.155 11.004 1.00 47.64 137 ALA B N 1
ATOM 2389 C CA . ALA B 1 140 ? 13.378 61.526 11.177 1.00 48.15 137 ALA B CA 1
ATOM 2390 C C . ALA B 1 140 ? 13.119 62.355 9.914 1.00 48.80 137 ALA B C 1
ATOM 2391 O O . ALA B 1 140 ? 13.386 63.545 9.900 1.00 49.53 137 ALA B O 1
ATOM 2393 N N . GLY B 1 141 ? 12.582 61.738 8.863 1.00 48.76 138 GLY B N 1
ATOM 2394 C CA . GLY B 1 141 ? 12.315 62.448 7.608 1.00 48.98 138 GLY B CA 1
ATOM 2395 C C . GLY B 1 141 ? 13.405 62.368 6.534 1.00 48.77 138 GLY B C 1
ATOM 2396 O O . GLY B 1 141 ? 13.250 62.944 5.461 1.00 49.84 138 GLY B O 1
ATOM 2397 N N . LEU B 1 142 ? 14.492 61.640 6.792 1.00 47.31 139 LEU B N 1
ATOM 2398 C CA . LEU B 1 142 ? 15.574 61.542 5.825 1.00 45.81 139 LEU B CA 1
ATOM 2399 C C . LEU B 1 142 ? 15.255 60.507 4.752 1.00 45.25 139 LEU B C 1
ATOM 2400 O O . LEU B 1 142 ? 14.599 59.501 5.022 1.00 44.85 139 LEU B O 1
ATOM 2405 N N . LYS B 1 143 ? 15.711 60.782 3.533 1.00 44.76 140 LYS B N 1
ATOM 2406 C CA . LYS B 1 143 ? 15.550 59.869 2.404 1.00 44.55 140 LYS B CA 1
ATOM 2407 C C . LYS B 1 143 ? 16.925 59.561 1.793 1.00 42.65 140 LYS B C 1
ATOM 2408 O O . LYS B 1 143 ? 17.820 60.399 1.837 1.00 42.09 140 LYS B O 1
ATOM 2414 N N . ALA B 1 144 ? 17.093 58.363 1.229 1.00 41.20 141 ALA B N 1
ATOM 2415 C CA . ALA B 1 144 ? 18.372 57.975 0.643 1.00 39.38 141 ALA B CA 1
ATOM 2416 C C . ALA B 1 144 ? 18.643 58.848 -0.574 1.00 38.45 141 ALA B C 1
ATOM 2417 O O . ALA B 1 144 ? 17.746 59.118 -1.363 1.00 38.67 141 ALA B O 1
ATOM 2419 N N . ALA B 1 145 ? 19.885 59.288 -0.712 1.00 36.62 142 ALA B N 1
ATOM 2420 C CA . ALA B 1 145 ? 20.239 60.243 -1.735 1.00 35.36 142 ALA B CA 1
ATOM 2421 C C . ALA B 1 145 ? 21.364 59.707 -2.596 1.00 33.99 142 ALA B C 1
ATOM 2422 O O . ALA B 1 145 ? 21.354 59.906 -3.799 1.00 34.12 142 ALA B O 1
ATOM 2424 N N . VAL B 1 146 ? 22.329 59.031 -1.968 1.00 31.78 143 VAL B N 1
ATOM 2425 C CA . VAL B 1 146 ? 23.502 58.515 -2.665 1.00 29.99 143 VAL B CA 1
ATOM 2426 C C . VAL B 1 146 ? 23.781 57.095 -2.175 1.00 27.74 143 VAL B C 1
ATOM 2427 O O . VAL B 1 146 ? 23.558 56.784 -1.000 1.00 27.17 143 VAL B O 1
ATOM 2431 N N A ARG B 1 147 ? 24.266 56.242 -3.068 0.50 26.23 144 ARG B N 1
ATOM 2432 N N B ARG B 1 147 ? 24.231 56.232 -3.082 0.50 26.80 144 ARG B N 1
ATOM 2433 C CA A ARG B 1 147 ? 24.655 54.892 -2.690 0.50 24.74 144 ARG B CA 1
ATOM 2434 C CA B ARG B 1 147 ? 24.649 54.882 -2.718 0.50 25.85 144 ARG B CA 1
ATOM 2435 C C A ARG B 1 147 ? 26.026 54.563 -3.244 0.50 24.79 144 ARG B C 1
ATOM 2436 C C B ARG B 1 147 ? 26.042 54.598 -3.239 0.50 25.41 144 ARG B C 1
ATOM 2437 O O A ARG B 1 147 ? 26.295 54.772 -4.422 0.50 24.44 144 ARG B O 1
ATOM 2438 O O B ARG B 1 147 ? 26.341 54.864 -4.396 0.50 25.09 144 ARG B O 1
ATOM 2461 N N . ARG B 1 149 ? 28.491 51.417 -3.672 1.00 27.54 146 ARG B N 1
ATOM 2462 C CA . ARG B 1 149 ? 28.406 49.985 -3.687 1.00 28.57 146 ARG B CA 1
ATOM 2463 C C . ARG B 1 149 ? 29.554 49.382 -2.904 1.00 28.34 146 ARG B C 1
ATOM 2464 O O . ARG B 1 149 ? 30.677 49.852 -3.001 1.00 28.21 146 ARG B O 1
ATOM 2472 N N . GLU B 1 150 ? 29.243 48.362 -2.103 1.00 28.21 147 GLU B N 1
ATOM 2473 C CA . GLU B 1 150 ? 30.248 47.538 -1.388 1.00 28.20 147 GLU B CA 1
ATOM 2474 C C . GLU B 1 150 ? 31.429 48.294 -0.748 1.00 27.42 147 GLU B C 1
ATOM 2475 O O . GLU B 1 150 ? 32.575 47.864 -0.839 1.00 27.39 147 GLU B O 1
ATOM 2481 N N . ALA B 1 151 ? 31.112 49.385 -0.045 1.00 26.51 148 ALA B N 1
ATOM 2482 C CA . ALA B 1 151 ? 32.086 50.239 0.623 1.00 26.50 148 ALA B CA 1
ATOM 2483 C C . ALA B 1 151 ? 32.333 49.852 2.095 1.00 26.30 148 ALA B C 1
ATOM 2484 O O . ALA B 1 151 ? 33.246 50.366 2.744 1.00 26.45 148 ALA B O 1
ATOM 2486 N N . ILE B 1 152 ? 31.516 48.957 2.634 1.00 25.01 149 ILE B N 1
ATOM 2487 C CA . ILE B 1 152 ? 31.621 48.630 4.041 1.00 23.99 149 ILE B CA 1
ATOM 2488 C C . ILE B 1 152 ? 31.898 47.131 4.164 1.00 23.39 149 ILE B C 1
ATOM 2489 O O . ILE B 1 152 ? 31.181 46.288 3.570 1.00 22.66 149 ILE B O 1
ATOM 2494 N N . ALA B 1 153 ? 32.923 46.811 4.940 1.00 21.85 150 ALA B N 1
ATOM 2495 C CA . ALA B 1 153 ? 33.360 45.423 5.124 1.00 22.68 150 ALA B CA 1
ATOM 2496 C C . ALA B 1 153 ? 32.608 44.776 6.284 1.00 22.50 150 ALA B C 1
ATOM 2497 O O . ALA B 1 153 ? 32.426 45.389 7.326 1.00 22.94 150 ALA B O 1
ATOM 2499 N N . ARG B 1 154 ? 32.145 43.555 6.082 1.00 22.47 151 ARG B N 1
ATOM 2500 C CA . ARG B 1 154 ? 31.508 42.782 7.132 1.00 22.77 151 ARG B CA 1
ATOM 2501 C C . ARG B 1 154 ? 32.247 41.441 7.155 1.00 23.96 151 ARG B C 1
ATOM 2502 O O . ARG B 1 154 ? 33.302 41.311 6.536 1.00 24.05 151 ARG B O 1
ATOM 2510 N N . ALA B 1 155 ? 31.696 40.437 7.826 1.00 24.73 152 ALA B N 1
ATOM 2511 C CA . ALA B 1 155 ? 32.384 39.172 7.922 1.00 26.03 152 ALA B CA 1
ATOM 2512 C C . ALA B 1 155 ? 32.100 38.359 6.655 1.00 26.95 152 ALA B C 1
ATOM 2513 O O . ALA B 1 155 ? 30.944 37.965 6.416 1.00 28.05 152 ALA B O 1
ATOM 2515 N N . GLY B 1 156 ? 33.135 38.163 5.830 1.00 26.63 153 GLY B N 1
ATOM 2516 C CA . GLY B 1 156 ? 33.024 37.427 4.559 1.00 26.40 153 GLY B CA 1
ATOM 2517 C C . GLY B 1 156 ? 32.208 38.099 3.439 1.00 26.73 153 GLY B C 1
ATOM 2518 O O . GLY B 1 156 ? 31.895 37.453 2.441 1.00 26.16 153 GLY B O 1
ATOM 2519 N N . HIS B 1 157 ? 31.849 39.379 3.585 1.00 25.69 154 HIS B N 1
ATOM 2520 C CA . HIS B 1 157 ? 31.099 40.073 2.531 1.00 24.99 154 HIS B CA 1
ATOM 2521 C C . HIS B 1 157 ? 31.191 41.578 2.749 1.00 25.09 154 HIS B C 1
ATOM 2522 O O . HIS B 1 157 ? 31.709 42.013 3.778 1.00 25.39 154 HIS B O 1
ATOM 2529 N N . ARG B 1 158 ? 30.698 42.359 1.782 1.00 24.52 155 ARG B N 1
ATOM 2530 C CA . ARG B 1 158 ? 30.653 43.811 1.901 1.00 23.22 155 ARG B CA 1
ATOM 2531 C C . ARG B 1 158 ? 29.250 44.331 1.694 1.00 22.20 155 ARG B C 1
ATOM 2532 O O . ARG B 1 158 ? 28.408 43.654 1.083 1.00 21.17 155 ARG B O 1
ATOM 2540 N N . VAL B 1 159 ? 28.977 45.508 2.259 1.00 20.92 156 VAL B N 1
ATOM 2541 C CA . VAL B 1 159 ? 27.690 46.115 2.089 1.00 20.73 156 VAL B CA 1
ATOM 2542 C C . VAL B 1 159 ? 27.850 47.536 1.580 1.00 20.83 156 VAL B C 1
ATOM 2543 O O . VAL B 1 159 ? 28.925 48.120 1.678 1.00 20.36 156 VAL B O 1
ATOM 2547 N N . ASP B 1 160 ? 26.781 48.079 1.011 1.00 20.89 157 ASP B N 1
ATOM 2548 C CA . ASP B 1 160 ? 26.814 49.439 0.456 1.00 21.62 157 ASP B CA 1
ATOM 2549 C C . ASP B 1 160 ? 26.715 50.495 1.536 1.00 22.20 157 ASP B C 1
ATOM 2550 O O . ASP B 1 160 ? 26.033 50.310 2.574 1.00 23.04 157 ASP B O 1
ATOM 2555 N N . LEU B 1 161 ? 27.343 51.625 1.284 1.00 23.11 158 LEU B N 1
ATOM 2556 C CA . LEU B 1 161 ? 27.171 52.769 2.168 1.00 24.46 158 LEU B CA 1
ATOM 2557 C C . LEU B 1 161 ? 26.059 53.645 1.579 1.00 25.53 158 LEU B C 1
ATOM 2558 O O . LEU B 1 161 ? 26.101 53.966 0.386 1.00 25.86 158 LEU B O 1
ATOM 2563 N N . LEU B 1 162 ? 25.073 54.019 2.396 1.00 25.86 159 LEU B N 1
ATOM 2564 C CA . LEU B 1 162 ? 23.997 54.890 1.927 1.00 26.81 159 LEU B CA 1
ATOM 2565 C C . LEU B 1 162 ? 24.186 56.278 2.530 1.00 28.61 159 LEU B C 1
ATOM 2566 O O . LEU B 1 162 ? 24.588 56.429 3.689 1.00 28.97 159 LEU B O 1
ATOM 2571 N N . ILE B 1 163 ? 23.914 57.295 1.734 1.00 30.22 160 ILE B N 1
ATOM 2572 C CA . ILE B 1 163 ? 23.871 58.636 2.258 1.00 31.70 160 ILE B CA 1
ATOM 2573 C C . ILE B 1 163 ? 22.435 59.077 2.256 1.00 33.16 160 ILE B C 1
ATOM 2574 O O . ILE B 1 163 ? 21.789 59.116 1.198 1.00 33.83 160 ILE B O 1
ATOM 2579 N N . TYR B 1 164 ? 21.937 59.336 3.462 1.00 34.67 161 TYR B N 1
ATOM 2580 C CA . TYR B 1 164 ? 20.605 59.854 3.703 1.00 36.57 161 TYR B CA 1
ATOM 2581 C C . TYR B 1 164 ? 20.696 61.338 3.932 1.00 39.19 161 TYR B C 1
ATOM 2582 O O . TYR B 1 164 ? 21.700 61.829 4.467 1.00 38.79 161 TYR B O 1
ATOM 2591 N N . GLN B 1 165 ? 19.634 62.033 3.521 1.00 42.55 162 GLN B N 1
ATOM 2592 C CA . GLN B 1 165 ? 19.520 63.479 3.633 1.00 46.16 162 GLN B CA 1
ATOM 2593 C C . GLN B 1 165 ? 18.091 63.908 3.865 1.00 48.13 162 GLN B C 1
ATOM 2594 O O . GLN B 1 165 ? 17.154 63.306 3.344 1.00 47.76 162 GLN B O 1
ATOM 2600 N N . ALA B 1 166 ? 17.944 64.959 4.652 1.00 51.25 163 ALA B N 1
ATOM 2601 C CA . ALA B 1 166 ? 16.722 65.725 4.680 1.00 55.48 163 ALA B CA 1
ATOM 2602 C C . ALA B 1 166 ? 17.037 67.141 4.221 1.00 58.46 163 ALA B C 1
ATOM 2603 O O . ALA B 1 166 ? 18.135 67.657 4.460 1.00 58.39 163 ALA B O 1
ATOM 2605 N N . VAL B 1 167 ? 16.076 67.747 3.529 1.00 62.57 164 VAL B N 1
ATOM 2606 C CA . VAL B 1 167 ? 16.153 69.151 3.147 1.00 66.77 164 VAL B CA 1
ATOM 2607 C C . VAL B 1 167 ? 14.924 69.855 3.716 1.00 69.79 164 VAL B C 1
ATOM 2608 O O . VAL B 1 167 ? 13.794 69.464 3.420 1.00 70.51 164 VAL B O 1
ATOM 2612 N N . ASP B 1 168 ? 15.152 70.866 4.559 1.00 72.80 165 ASP B N 1
ATOM 2613 C CA . ASP B 1 168 ? 14.077 71.596 5.231 1.00 75.16 165 ASP B CA 1
ATOM 2614 C C . ASP B 1 168 ? 13.385 72.585 4.290 1.00 76.37 165 ASP B C 1
ATOM 2615 O O . ASP B 1 168 ? 13.414 73.797 4.503 1.00 77.23 165 ASP B O 1
#

Sequence (318 aa):
QAVYLTGPTVYLRAVEDDKHHHAAAWFDSRFPVNAARAEAFLKEKLQGDPWDARWHLLAIVRRSDEAVVGSSCRIEFGKQTASLRFHAPWLDDADVLRAEALELVVPWLRDEHELLVITVEIAADEQRTLAAAEAAGLKAAVRREAIARAGHRVDLLIYQAVDPKVQAVYLTGPTVYLRAVEDDKHHAAAWFDSRFPVNAAAAFFLLKEDPWDARWHLLAIVRRSDEAVVGSSCRIEFGKQTASLRFHAPWLDDADVLRAEALELVVPWLRDEHELLVITVEIAADEQRTLAAAEAAGLKAAVRRREAIARAGHRVDLLIYQAVD